Protein AF-A0A1Q6JVD5-F1 (afdb_monomer)

Structure (mmCIF, N/CA/C/O backbone):
data_AF-A0A1Q6JVD5-F1
#
_entry.id   AF-A0A1Q6JVD5-F1
#
loop_
_atom_site.group_PDB
_atom_site.id
_atom_site.type_symbol
_atom_site.label_atom_id
_atom_site.label_alt_id
_atom_site.label_comp_id
_atom_site.label_asym_id
_atom_site.label_entity_id
_atom_site.label_seq_id
_atom_site.pdbx_PDB_ins_code
_atom_site.Cartn_x
_atom_site.Cartn_y
_atom_site.Cartn_z
_atom_site.occupancy
_atom_site.B_iso_or_equiv
_atom_site.auth_seq_id
_atom_site.auth_comp_id
_atom_site.auth_asym_id
_atom_site.auth_atom_id
_atom_site.pdbx_PDB_model_num
ATOM 1 N N . MET A 1 1 ? 2.151 34.108 17.346 1.00 41.66 1 MET A N 1
ATOM 2 C CA . MET A 1 1 ? 0.837 34.032 16.663 1.00 41.66 1 MET A CA 1
ATOM 3 C C . MET A 1 1 ? 0.855 33.169 15.388 1.00 41.66 1 MET A C 1
ATOM 5 O O . MET A 1 1 ? -0.102 33.203 14.635 1.00 41.66 1 MET A O 1
ATOM 9 N N . GLU A 1 2 ? 1.861 32.314 15.167 1.00 31.69 2 GLU A N 1
ATOM 10 C CA . GLU A 1 2 ? 1.985 31.525 13.922 1.00 31.69 2 GLU A CA 1
ATOM 11 C C . GLU A 1 2 ? 1.319 30.129 13.987 1.00 31.69 2 GLU A C 1
ATOM 13 O O . GLU A 1 2 ? 0.929 29.572 12.964 1.00 31.69 2 GLU A O 1
ATOM 18 N N . ASN A 1 3 ? 1.109 29.588 15.195 1.00 49.81 3 ASN A N 1
ATOM 19 C CA . ASN A 1 3 ? 0.474 28.275 15.406 1.00 49.81 3 ASN A CA 1
ATOM 20 C C . ASN A 1 3 ? -1.057 28.311 15.479 1.00 49.81 3 ASN A C 1
ATOM 22 O O . ASN A 1 3 ? -1.701 27.299 15.225 1.00 49.81 3 ASN A O 1
ATOM 26 N N . VAL A 1 4 ? -1.655 29.470 15.761 1.00 41.12 4 VAL A N 1
ATOM 27 C CA . VAL A 1 4 ? -3.120 29.613 15.772 1.00 41.12 4 VAL A CA 1
ATOM 28 C C . VAL A 1 4 ? -3.657 29.607 14.339 1.00 41.12 4 VAL A C 1
ATOM 30 O O . VAL A 1 4 ? -4.651 28.953 14.062 1.00 41.12 4 VAL A O 1
ATOM 33 N N . THR A 1 5 ? -2.946 30.222 13.391 1.00 36.41 5 THR A N 1
ATOM 34 C CA . THR A 1 5 ? -3.348 30.286 11.975 1.00 36.41 5 THR A CA 1
ATOM 35 C C . THR A 1 5 ? -3.169 28.952 11.236 1.00 36.41 5 THR A C 1
ATOM 37 O O . THR A 1 5 ? -3.952 28.649 10.342 1.00 36.41 5 THR A O 1
ATOM 40 N N . LYS A 1 6 ? -2.195 28.111 11.621 1.00 39.62 6 LYS A N 1
ATOM 41 C CA . LYS A 1 6 ? -2.019 26.757 11.053 1.00 39.62 6 LYS A CA 1
ATOM 42 C C . LYS A 1 6 ? -3.034 25.743 11.594 1.00 39.62 6 LYS A C 1
ATOM 44 O O . LYS A 1 6 ? -3.539 24.943 10.811 1.00 39.62 6 LYS A O 1
ATOM 49 N N . ALA A 1 7 ? -3.404 25.838 12.874 1.00 41.06 7 ALA A N 1
ATOM 50 C CA . ALA A 1 7 ? -4.534 25.090 13.428 1.00 41.06 7 ALA A CA 1
ATOM 51 C C . ALA A 1 7 ? -5.872 25.544 12.807 1.00 41.06 7 ALA A C 1
ATOM 53 O O . ALA A 1 7 ? -6.705 24.713 12.460 1.00 41.06 7 ALA A O 1
ATOM 54 N N . LEU A 1 8 ? -6.045 26.850 12.561 1.00 35.34 8 LEU A N 1
ATOM 55 C CA . LEU A 1 8 ? -7.232 27.417 11.909 1.00 35.34 8 LEU A CA 1
ATOM 56 C C . LEU A 1 8 ? -7.389 26.963 10.441 1.00 35.34 8 LEU A C 1
ATOM 58 O O . LEU A 1 8 ? -8.508 26.723 10.001 1.00 35.34 8 LEU A O 1
ATOM 62 N N . LEU A 1 9 ? -6.291 26.797 9.688 1.00 38.25 9 LEU A N 1
ATOM 63 C CA . LEU A 1 9 ? -6.325 26.372 8.277 1.00 38.25 9 LEU A CA 1
ATOM 64 C C . LEU A 1 9 ? -6.548 24.856 8.094 1.00 38.25 9 LEU A C 1
ATOM 66 O O . LEU A 1 9 ? -7.168 24.455 7.113 1.00 38.25 9 LEU A O 1
ATOM 70 N N . MET A 1 10 ? -6.081 24.016 9.029 1.00 43.47 10 MET A N 1
ATOM 71 C CA . MET A 1 10 ? -6.388 22.573 9.034 1.00 43.47 10 MET A CA 1
ATOM 72 C C . MET A 1 10 ? -7.783 22.284 9.608 1.00 43.47 10 MET A C 1
ATOM 74 O O . MET A 1 10 ? -8.486 21.420 9.088 1.00 43.47 10 MET A O 1
ATOM 78 N N . ALA A 1 11 ? -8.246 23.071 10.587 1.00 41.06 11 ALA A N 1
ATOM 79 C CA . ALA A 1 11 ? -9.634 23.048 11.042 1.00 41.06 11 ALA A CA 1
ATOM 80 C C . ALA A 1 11 ? -10.609 23.500 9.942 1.00 41.06 11 ALA A C 1
ATOM 82 O O . ALA A 1 11 ? -11.691 22.936 9.842 1.00 41.06 11 ALA A O 1
ATOM 83 N N . ALA A 1 12 ? -10.232 24.445 9.070 1.00 36.62 12 ALA A N 1
ATOM 84 C CA . ALA A 1 12 ? -11.107 25.000 8.031 1.00 36.62 12 ALA A CA 1
ATOM 85 C C . ALA A 1 12 ? -11.688 23.960 7.044 1.00 36.62 12 ALA A C 1
ATOM 87 O O . ALA A 1 12 ? -12.812 24.134 6.582 1.00 36.62 12 ALA A O 1
ATOM 88 N N . GLY A 1 13 ? -10.988 22.856 6.748 1.00 38.59 13 GLY A N 1
ATOM 89 C CA . GLY A 1 13 ? -11.508 21.793 5.867 1.00 38.59 13 GLY A CA 1
ATOM 90 C C . GLY A 1 13 ? -12.626 20.956 6.505 1.00 38.59 13 GLY A C 1
ATOM 91 O O . GLY A 1 13 ? -13.607 20.616 5.845 1.00 38.59 13 GLY A O 1
ATOM 92 N N . PHE A 1 14 ? -12.518 20.691 7.809 1.00 45.91 14 PHE A N 1
ATOM 93 C CA . PHE A 1 14 ? -13.555 20.047 8.623 1.00 45.91 14 PHE A CA 1
ATOM 94 C C . PHE A 1 14 ? -14.681 21.042 8.993 1.00 45.91 14 PHE A C 1
ATOM 96 O O . PHE A 1 14 ? -15.858 20.688 9.006 1.00 45.91 14 PHE A O 1
ATOM 103 N N . LEU A 1 15 ? -14.331 22.322 9.181 1.00 38.69 15 LEU A N 1
ATOM 104 C CA . LEU A 1 15 ? -15.217 23.456 9.471 1.00 38.69 15 LEU A CA 1
ATOM 105 C C . LEU A 1 15 ? -16.185 23.758 8.316 1.00 38.69 15 LEU A C 1
ATOM 107 O O . LEU A 1 15 ? -17.338 24.068 8.576 1.00 38.69 15 LEU A O 1
ATOM 111 N N . VAL A 1 16 ? -15.773 23.638 7.046 1.00 41.22 16 VAL A N 1
ATOM 112 C CA . VAL A 1 16 ? -16.647 23.912 5.882 1.00 41.22 16 VAL A CA 1
ATOM 113 C C . VAL A 1 16 ? -17.751 22.856 5.718 1.00 41.22 16 VAL A C 1
ATOM 115 O O . VAL A 1 16 ? -18.876 23.208 5.367 1.00 41.22 16 VAL A O 1
ATOM 118 N N . ALA A 1 17 ? -17.493 21.590 6.063 1.00 38.59 17 ALA A N 1
ATOM 119 C CA . ALA A 1 17 ? -18.527 20.547 6.106 1.00 38.59 17 ALA A CA 1
ATOM 120 C C . ALA A 1 17 ? -19.552 20.783 7.238 1.00 38.59 17 ALA A C 1
ATOM 122 O O . ALA A 1 17 ? -20.735 20.491 7.075 1.00 38.59 17 ALA A O 1
ATOM 123 N N . VAL A 1 18 ? -19.114 21.381 8.352 1.00 43.97 18 VAL A N 1
ATOM 124 C CA . VAL A 1 18 ? -19.972 21.814 9.469 1.00 43.97 18 VAL A CA 1
ATOM 125 C C . VAL A 1 18 ? -20.695 23.144 9.164 1.00 43.97 18 VAL A C 1
ATOM 127 O O . VAL A 1 18 ? -21.839 23.306 9.574 1.00 43.97 18 VAL A O 1
ATOM 130 N N . ILE A 1 19 ? -20.108 24.066 8.382 1.00 38.34 19 ILE A N 1
ATOM 131 C CA . ILE A 1 19 ? -20.723 25.337 7.925 1.00 38.34 19 ILE A CA 1
ATOM 132 C C . ILE A 1 19 ? -21.909 25.099 6.969 1.00 38.34 19 ILE A C 1
ATOM 134 O O . ILE A 1 19 ? -22.909 25.812 7.038 1.00 38.34 19 ILE A O 1
ATOM 138 N N . ILE A 1 20 ? -21.838 24.064 6.120 1.00 41.59 20 ILE A N 1
ATOM 139 C CA . ILE A 1 20 ? -22.954 23.630 5.254 1.00 41.59 20 ILE A CA 1
ATOM 140 C C . ILE A 1 20 ? -24.141 23.102 6.086 1.00 41.59 20 ILE A C 1
ATOM 142 O O . ILE A 1 20 ? -25.291 23.255 5.681 1.00 41.59 20 ILE A O 1
ATOM 146 N N . LEU A 1 21 ? -23.875 22.533 7.268 1.00 36.19 21 LEU A N 1
ATOM 147 C CA . LEU A 1 21 ? -24.892 22.035 8.201 1.00 36.19 21 LEU A CA 1
ATOM 148 C C . LEU A 1 21 ? -25.389 23.107 9.196 1.00 36.19 21 LEU A C 1
ATOM 150 O O . LEU A 1 21 ? -26.522 23.016 9.659 1.00 36.19 21 LEU A O 1
ATOM 154 N N . SER A 1 22 ? -24.597 24.142 9.507 1.00 33.31 22 SER A N 1
ATOM 155 C CA . SER A 1 22 ? -24.928 25.168 10.515 1.00 33.31 22 SER A CA 1
ATOM 156 C C . SER A 1 22 ? -25.668 26.404 9.981 1.00 33.31 22 SER A C 1
ATOM 158 O O . SER A 1 22 ? -26.317 27.104 10.759 1.00 33.31 22 SER A O 1
ATOM 160 N N . LEU A 1 23 ? -25.690 26.640 8.662 1.00 36.22 23 LEU A N 1
ATOM 161 C CA . LEU A 1 23 ? -26.559 27.650 8.025 1.00 36.22 23 LEU A CA 1
ATOM 162 C C . LEU A 1 23 ? -28.067 27.318 8.126 1.00 36.22 23 LEU A C 1
ATOM 164 O O . LEU A 1 23 ? -28.904 28.155 7.800 1.00 36.22 23 LEU A O 1
ATOM 168 N N . LEU A 1 24 ? -28.417 26.123 8.616 1.00 37.12 24 LEU A N 1
ATOM 169 C CA . LEU A 1 24 ? -29.789 25.645 8.816 1.00 37.12 24 LEU A CA 1
ATOM 170 C C . LEU A 1 24 ? -30.412 26.021 10.177 1.00 37.12 24 LEU A C 1
ATOM 172 O O . LEU A 1 24 ? -31.610 25.817 10.347 1.00 37.12 24 LEU A O 1
ATOM 176 N N . VAL A 1 25 ? -29.651 26.551 11.149 1.00 42.28 25 VAL A N 1
ATOM 177 C CA . VAL A 1 25 ? -30.102 26.625 12.565 1.00 42.28 25 VAL A CA 1
ATOM 178 C C . VAL A 1 25 ? -29.958 28.034 13.179 1.00 42.28 25 VAL A C 1
ATOM 180 O O . VAL A 1 25 ? -29.773 28.205 14.381 1.00 42.28 25 VAL A O 1
ATOM 183 N N . MET A 1 26 ? -30.052 29.093 12.366 1.00 40.28 26 MET A N 1
ATOM 184 C CA . MET A 1 26 ? -30.102 30.478 12.864 1.00 40.28 26 MET A CA 1
ATOM 185 C C . MET A 1 26 ? -31.307 30.702 13.800 1.00 40.28 26 MET A C 1
ATOM 187 O O . MET A 1 26 ? -32.449 30.694 13.350 1.00 40.28 26 MET A O 1
ATOM 191 N N . GLY A 1 27 ? -31.054 30.976 15.087 1.00 33.09 27 GLY A N 1
ATOM 192 C CA . GLY A 1 27 ? -32.095 31.416 16.026 1.00 33.09 27 GLY A CA 1
ATOM 193 C C . GLY A 1 27 ? -31.700 31.394 17.506 1.00 33.09 27 GLY A C 1
ATOM 194 O O . GLY A 1 27 ? -32.349 30.733 18.306 1.00 33.09 27 GLY A O 1
ATOM 195 N N . TYR A 1 28 ? -30.630 32.098 17.880 1.00 38.75 28 TYR A N 1
ATOM 196 C CA . TYR A 1 28 ? -30.172 32.258 19.271 1.00 38.75 28 TYR A CA 1
ATOM 197 C C . TYR A 1 28 ? -31.115 33.148 20.115 1.00 38.75 28 TYR A C 1
ATOM 199 O O . TYR A 1 28 ? -31.466 34.243 19.677 1.00 38.75 28 TYR A O 1
ATOM 207 N N . SER A 1 29 ? -31.403 32.780 21.376 1.00 34.56 29 SER A N 1
ATOM 208 C CA . SER A 1 29 ? -30.862 33.466 22.581 1.00 34.56 29 SER A CA 1
ATOM 209 C C . SER A 1 29 ? -31.560 33.086 23.910 1.00 34.56 29 SER A C 1
ATOM 211 O O . SER A 1 29 ? -32.778 32.971 23.967 1.00 34.56 29 SER A O 1
ATOM 213 N N . GLN A 1 30 ? -30.736 33.015 24.977 1.00 26.88 30 GLN A N 1
ATOM 214 C CA . GLN A 1 30 ? -30.975 32.837 26.434 1.00 26.88 30 GLN A CA 1
ATOM 215 C C . GLN A 1 30 ? -30.657 31.433 27.011 1.00 26.88 30 GLN A C 1
ATOM 217 O O . GLN A 1 30 ? -31.132 30.451 26.475 1.00 26.88 30 GLN A O 1
ATOM 222 N N . ILE A 1 31 ? -29.912 31.176 28.104 1.00 36.19 31 ILE A N 1
ATOM 223 C CA . ILE A 1 31 ? -29.110 31.935 29.090 1.00 36.19 31 ILE A CA 1
ATOM 224 C C . ILE A 1 31 ? -28.194 30.900 29.821 1.00 36.19 31 ILE A C 1
ATOM 226 O O . ILE A 1 31 ? -28.655 29.850 30.260 1.00 36.19 31 ILE A O 1
ATOM 230 N N . SER A 1 32 ? -26.905 31.227 29.965 1.00 37.56 32 SER A N 1
ATOM 231 C CA . SER A 1 32 ? -25.761 30.640 30.719 1.00 37.56 32 SER A CA 1
ATOM 232 C C . SER A 1 32 ? -25.857 29.325 31.552 1.00 37.56 32 SER A C 1
ATOM 234 O O . SER A 1 32 ? -24.914 28.544 31.516 1.00 37.56 32 SER A O 1
ATOM 236 N N . ARG A 1 33 ? -26.940 28.995 32.274 1.00 30.95 33 ARG A N 1
ATOM 237 C CA . ARG A 1 33 ? -27.062 27.699 33.007 1.00 30.95 33 ARG A CA 1
ATOM 238 C C . ARG A 1 33 ? -27.551 26.558 32.121 1.00 30.95 33 ARG A C 1
ATOM 240 O O . ARG A 1 33 ? -27.110 25.423 32.266 1.00 30.95 33 ARG A O 1
ATOM 247 N N . TYR A 1 34 ? -28.355 26.912 31.125 1.00 38.09 34 TYR A N 1
ATOM 248 C CA . TYR A 1 34 ? -28.698 26.035 30.021 1.00 38.09 34 TYR A CA 1
ATOM 249 C C . TYR A 1 34 ? -27.462 25.663 29.202 1.00 38.09 34 TYR A C 1
ATOM 251 O O . TYR A 1 34 ? -27.467 24.603 28.623 1.00 38.09 34 TYR A O 1
ATOM 259 N N . TYR A 1 35 ? -26.378 26.451 29.211 1.00 33.16 35 TYR A N 1
ATOM 260 C CA . TYR A 1 35 ? -25.144 26.140 28.474 1.00 33.16 35 TYR A CA 1
ATOM 261 C C . TYR A 1 35 ? -24.262 25.103 29.154 1.00 33.16 35 TYR A C 1
ATOM 263 O O . TYR A 1 35 ? -23.407 24.556 28.486 1.00 33.16 35 TYR A O 1
ATOM 271 N N . GLN A 1 36 ? -24.423 24.817 30.447 1.00 36.78 36 GLN A N 1
ATOM 272 C CA . GLN A 1 36 ? -23.655 23.757 31.113 1.00 36.78 36 GLN A CA 1
ATOM 273 C C . GLN A 1 36 ? -24.369 22.410 30.984 1.00 36.78 36 GLN A C 1
ATOM 275 O O . GLN A 1 36 ? -23.734 21.413 30.659 1.00 36.78 36 GLN A O 1
ATOM 280 N N . GLU A 1 37 ? -25.697 22.398 31.130 1.00 37.47 37 GLU A N 1
ATOM 281 C CA . GLU A 1 37 ? -26.525 21.246 30.758 1.00 37.47 37 GLU A CA 1
ATOM 282 C C . GLU A 1 37 ? -26.530 21.030 29.241 1.00 37.47 37 GLU A C 1
ATOM 284 O O . GLU A 1 37 ? -26.365 19.894 28.821 1.00 37.47 37 GLU A O 1
ATOM 289 N N . GLN A 1 38 ? -26.586 22.091 28.423 1.00 35.84 38 GLN A N 1
ATOM 290 C CA . GLN A 1 38 ? -26.390 21.999 26.975 1.00 35.84 38 GLN A CA 1
ATOM 291 C C . GLN A 1 38 ? -24.958 21.699 26.591 1.00 35.84 38 GLN A C 1
ATOM 293 O O . GLN A 1 38 ? -24.786 21.020 25.610 1.00 35.84 38 GLN A O 1
ATOM 298 N N . SER A 1 39 ? -23.916 22.175 27.276 1.00 37.69 39 SER A N 1
ATOM 299 C CA . SER A 1 39 ? -22.543 21.756 26.947 1.00 37.69 39 SER A CA 1
ATOM 300 C C . SER A 1 39 ? -22.425 20.269 27.201 1.00 37.69 39 SER A C 1
ATOM 302 O O . SER A 1 39 ? -21.985 19.552 26.322 1.00 37.69 39 SER A O 1
ATOM 304 N N . ASN A 1 40 ? -22.931 19.780 28.335 1.00 41.56 40 ASN A N 1
ATOM 305 C CA . ASN A 1 40 ? -22.988 18.350 28.597 1.00 41.56 40 ASN A CA 1
ATOM 306 C C . ASN A 1 40 ? -23.858 17.610 27.565 1.00 41.56 40 ASN A C 1
ATOM 308 O O . ASN A 1 40 ? -23.502 16.499 27.185 1.00 41.56 40 ASN A O 1
ATOM 312 N N . THR A 1 41 ? -24.965 18.194 27.080 1.00 41.81 41 THR A N 1
ATOM 313 C CA . THR A 1 41 ? -25.788 17.566 26.031 1.00 41.81 41 THR A CA 1
ATOM 314 C C . THR A 1 41 ? -25.184 17.697 24.638 1.00 41.81 41 THR A C 1
ATOM 316 O O . THR A 1 41 ? -25.340 16.772 23.868 1.00 41.81 41 THR A O 1
ATOM 319 N N . ILE A 1 42 ? -24.469 18.771 24.310 1.00 44.03 42 ILE A N 1
ATOM 320 C CA . ILE A 1 42 ? -23.757 19.025 23.050 1.00 44.03 42 ILE A CA 1
ATOM 321 C C . ILE A 1 42 ? -22.542 18.110 22.994 1.00 44.03 42 ILE A C 1
ATOM 323 O O . ILE A 1 42 ? -22.316 17.476 21.976 1.00 44.03 42 ILE A O 1
ATOM 327 N N . ASP A 1 43 ? -21.800 17.972 24.089 1.00 52.16 43 ASP A N 1
ATOM 328 C CA . ASP A 1 43 ? -20.702 17.019 24.222 1.00 52.16 43 ASP A CA 1
ATOM 329 C C . ASP A 1 43 ? -21.241 15.584 24.137 1.00 52.16 43 ASP A C 1
ATOM 331 O O . ASP A 1 43 ? -20.655 14.745 23.455 1.00 52.16 43 ASP A O 1
ATOM 335 N N . ALA A 1 44 ? -22.395 15.293 24.753 1.00 50.44 44 ALA A N 1
ATOM 336 C CA . ALA A 1 44 ? -23.060 13.996 24.625 1.00 50.44 44 ALA A CA 1
ATOM 337 C C . ALA A 1 44 ? -23.633 13.746 23.217 1.00 50.44 44 ALA A C 1
ATOM 339 O O . ALA A 1 44 ? -23.571 12.618 22.736 1.00 50.44 44 ALA A O 1
ATOM 340 N N . GLU A 1 45 ? -24.152 14.766 22.535 1.00 54.97 45 GLU A N 1
ATOM 341 C CA . GLU A 1 45 ? -24.674 14.711 21.166 1.00 54.97 45 GLU A CA 1
ATOM 342 C C . GLU A 1 45 ? -23.540 14.545 20.160 1.00 54.97 45 GLU A C 1
ATOM 344 O O . GLU A 1 45 ? -23.619 13.673 19.302 1.00 54.97 45 GLU A O 1
ATOM 349 N N . GLN A 1 46 ? -22.449 15.299 20.299 1.00 54.69 46 GLN A N 1
ATOM 350 C CA . GLN A 1 46 ? -21.229 15.147 19.507 1.00 54.69 46 GLN A CA 1
ATOM 351 C C . GLN A 1 46 ? -20.609 13.769 19.732 1.00 54.69 46 GLN A C 1
ATOM 353 O O . GLN A 1 46 ? -20.215 13.103 18.775 1.00 54.69 46 GLN A O 1
ATOM 358 N N . MET A 1 47 ? -20.577 13.293 20.979 1.00 56.81 47 MET A N 1
ATOM 359 C CA . MET A 1 47 ? -20.135 11.942 21.318 1.00 56.81 47 MET A CA 1
ATOM 360 C C . MET A 1 47 ? -21.052 10.875 20.710 1.00 56.81 47 MET A C 1
ATOM 362 O O . MET A 1 47 ? -20.555 9.882 20.177 1.00 56.81 47 MET A O 1
ATOM 366 N N . ALA A 1 48 ? -22.371 11.065 20.747 1.00 57.28 48 ALA A N 1
ATOM 367 C CA . ALA A 1 48 ? -23.340 10.154 20.146 1.00 57.28 48 ALA A CA 1
ATOM 368 C C . ALA A 1 48 ? -23.249 10.161 18.613 1.00 57.28 48 ALA A C 1
ATOM 370 O O . ALA A 1 48 ? -23.289 9.100 17.993 1.00 57.28 48 ALA A O 1
ATOM 371 N N . GLU A 1 49 ? -23.067 11.324 17.990 1.00 62.00 49 GLU A N 1
ATOM 372 C CA . GLU A 1 49 ? -22.891 11.475 16.546 1.00 62.00 49 GLU A CA 1
ATOM 373 C C . GLU A 1 49 ? -21.572 10.846 16.085 1.00 62.00 49 GLU A C 1
ATOM 375 O O . GLU A 1 49 ? -21.540 10.117 15.093 1.00 62.00 49 GLU A O 1
ATOM 380 N N . MET A 1 50 ? -20.487 11.063 16.829 1.00 59.88 50 MET A N 1
ATOM 381 C CA . MET A 1 50 ? -19.191 10.438 16.576 1.00 59.88 50 MET A CA 1
ATOM 382 C C . MET A 1 50 ? -19.267 8.920 16.743 1.00 59.88 50 MET A C 1
ATOM 384 O O . MET A 1 50 ? -18.816 8.176 15.874 1.00 59.88 50 MET A O 1
ATOM 388 N N . THR A 1 51 ? -19.907 8.450 17.812 1.00 63.50 51 THR A N 1
ATOM 389 C CA . THR A 1 51 ? -20.147 7.021 18.036 1.00 63.50 51 THR A CA 1
ATOM 390 C C . THR A 1 51 ? -20.949 6.437 16.883 1.00 63.50 51 THR A C 1
ATOM 392 O O . THR A 1 51 ? -20.537 5.432 16.316 1.00 63.50 51 THR A O 1
ATOM 395 N N . LYS A 1 52 ? -22.012 7.117 16.441 1.00 70.31 52 LYS A N 1
ATOM 396 C CA . LYS A 1 52 ? -22.828 6.722 15.288 1.00 70.31 52 LYS A CA 1
ATOM 397 C C . LYS A 1 52 ? -22.019 6.645 13.993 1.00 70.31 52 LYS A C 1
ATOM 399 O O . LYS A 1 52 ? -22.225 5.721 13.212 1.00 70.31 52 LYS A O 1
ATOM 404 N N . LYS A 1 53 ? -21.083 7.574 13.753 1.00 70.69 53 LYS A N 1
ATOM 405 C CA . LYS A 1 53 ? -20.202 7.544 12.567 1.00 70.69 53 LYS A CA 1
ATOM 406 C C . LYS A 1 53 ? -19.400 6.246 12.493 1.00 70.69 53 LYS A C 1
ATOM 408 O O . LYS A 1 53 ? -19.285 5.682 11.410 1.00 70.69 53 LYS A O 1
ATOM 413 N N . PHE A 1 54 ? -18.906 5.751 13.623 1.00 74.38 54 PHE A N 1
ATOM 414 C CA . PHE A 1 54 ? -18.134 4.511 13.692 1.00 74.38 54 PHE A CA 1
ATOM 415 C C . PHE A 1 54 ? -19.016 3.255 13.791 1.00 74.38 54 PHE A C 1
ATOM 417 O O . PHE A 1 54 ? -18.785 2.299 13.056 1.00 74.38 54 PHE A O 1
ATOM 424 N N . THR A 1 55 ? -20.056 3.246 14.632 1.00 78.31 55 THR A N 1
ATOM 425 C CA . THR A 1 55 ? -20.956 2.087 14.802 1.00 78.31 55 THR A CA 1
ATOM 426 C C . THR A 1 55 ? -21.780 1.794 13.554 1.00 78.31 55 THR A C 1
ATOM 428 O O . THR A 1 55 ? -22.158 0.649 13.336 1.00 78.31 55 THR A O 1
ATOM 431 N N . ASN A 1 56 ? -21.986 2.777 12.670 1.00 81.00 56 ASN A N 1
ATOM 432 C CA . ASN A 1 56 ? -22.580 2.548 11.352 1.00 81.00 56 ASN A CA 1
ATOM 433 C C . ASN A 1 56 ? -21.787 1.557 10.492 1.00 81.00 56 ASN A C 1
ATOM 435 O O . ASN A 1 56 ? -22.364 1.008 9.557 1.00 81.00 56 ASN A O 1
ATOM 439 N N . TYR A 1 57 ? -20.495 1.349 10.756 1.00 81.31 57 TYR A N 1
ATOM 440 C CA . TYR A 1 57 ? -19.703 0.355 10.039 1.00 81.31 57 TYR A CA 1
ATOM 441 C C . TYR A 1 57 ? -19.916 -1.060 10.566 1.00 81.31 57 TYR A C 1
ATOM 443 O O . TYR A 1 57 ? -19.607 -1.990 9.831 1.00 81.31 57 TYR A O 1
ATOM 451 N N . ASP A 1 58 ? -20.459 -1.243 11.774 1.00 83.62 58 ASP A N 1
ATOM 452 C CA . ASP A 1 58 ? -20.570 -2.559 12.403 1.00 83.62 58 ASP A CA 1
ATOM 453 C C . ASP A 1 58 ? -21.358 -3.551 11.532 1.00 83.62 58 ASP A C 1
ATOM 455 O O . ASP A 1 58 ? -22.418 -3.235 10.983 1.00 83.62 58 ASP A O 1
ATOM 459 N N . GLY A 1 59 ? -20.791 -4.742 11.336 1.00 84.44 59 GLY A N 1
ATOM 460 C CA . GLY A 1 59 ? -21.318 -5.786 10.456 1.00 84.44 59 GLY A CA 1
ATOM 461 C C . GLY A 1 59 ? -21.259 -5.482 8.952 1.00 84.44 59 GLY A C 1
ATOM 462 O O . GLY A 1 59 ? -21.558 -6.372 8.149 1.00 84.44 59 GLY A O 1
ATOM 463 N N . ARG A 1 60 ? -20.874 -4.268 8.530 1.00 85.88 60 ARG A N 1
ATOM 464 C CA . ARG A 1 60 ? -20.841 -3.884 7.110 1.00 85.88 60 ARG A CA 1
ATOM 465 C C . ARG A 1 60 ? -19.600 -4.411 6.403 1.00 85.88 60 ARG A C 1
ATOM 467 O O . ARG A 1 60 ? -18.488 -4.356 6.926 1.00 85.88 60 ARG A O 1
ATOM 474 N N . GLU A 1 61 ? -19.803 -4.860 5.167 1.00 90.69 61 GLU A N 1
ATOM 475 C CA . GLU A 1 61 ? -18.733 -5.053 4.186 1.00 90.69 61 GLU A CA 1
ATOM 476 C C . GLU A 1 61 ? -18.501 -3.724 3.453 1.00 90.69 61 GLU A C 1
ATOM 478 O O . GLU A 1 61 ? -19.441 -3.142 2.913 1.00 90.69 61 GLU A O 1
ATOM 483 N N . ILE A 1 62 ? -17.259 -3.245 3.450 1.00 85.62 62 ILE A N 1
ATOM 484 C CA . ILE A 1 62 ? -16.821 -2.009 2.797 1.00 85.62 62 ILE A CA 1
ATOM 485 C C . ILE A 1 62 ? -15.676 -2.296 1.827 1.00 85.62 62 ILE A C 1
ATOM 487 O O . ILE A 1 62 ? -14.892 -3.233 2.014 1.00 85.62 62 ILE A O 1
ATOM 491 N N . ARG A 1 63 ? -15.551 -1.475 0.782 1.00 87.88 63 ARG A N 1
ATOM 492 C CA . ARG A 1 63 ? -14.404 -1.548 -0.135 1.00 87.88 63 ARG A CA 1
ATOM 493 C C . ARG A 1 63 ? -13.180 -0.854 0.451 1.00 87.88 63 ARG A C 1
ATOM 495 O O . ARG A 1 63 ? -13.289 0.041 1.285 1.00 87.88 63 ARG A O 1
ATOM 502 N N . GLY A 1 64 ? -12.001 -1.193 -0.062 1.00 84.06 64 GLY A N 1
ATOM 503 C CA . GLY A 1 64 ? -10.739 -0.582 0.345 1.00 84.06 64 GLY A CA 1
ATOM 504 C C . GLY A 1 64 ? -10.718 0.946 0.264 1.00 84.06 64 GLY A C 1
ATOM 505 O O . GLY A 1 64 ? -10.173 1.587 1.153 1.00 84.06 64 GLY A O 1
ATOM 506 N N . ASN A 1 65 ? -11.366 1.554 -0.736 1.00 78.25 65 ASN A N 1
ATOM 507 C CA . ASN A 1 65 ? -11.509 3.017 -0.799 1.00 78.25 65 ASN A CA 1
ATOM 508 C C . ASN A 1 65 ? -12.237 3.600 0.425 1.00 78.25 65 ASN A C 1
ATOM 510 O O . ASN A 1 65 ? -11.812 4.622 0.954 1.00 78.25 65 ASN A O 1
ATOM 514 N N . GLU A 1 66 ? -13.299 2.943 0.891 1.00 82.94 66 GLU A N 1
ATOM 515 C CA . GLU A 1 66 ? -14.031 3.345 2.098 1.00 82.94 66 GLU A CA 1
ATOM 516 C C . GLU A 1 66 ? -13.208 3.048 3.358 1.00 82.94 66 GLU A C 1
ATOM 518 O O . GLU A 1 66 ? -13.171 3.856 4.282 1.00 82.94 66 GLU A O 1
ATOM 523 N N . MET A 1 67 ? -12.468 1.936 3.376 1.00 86.69 67 MET A N 1
ATOM 524 C CA . MET A 1 67 ? -11.532 1.620 4.457 1.00 86.69 67 MET A CA 1
ATOM 525 C C . MET A 1 67 ? -10.434 2.687 4.596 1.00 86.69 67 MET A C 1
ATOM 527 O O . MET A 1 67 ? -10.065 3.051 5.710 1.00 86.69 67 MET A O 1
ATOM 531 N N . LEU A 1 68 ? -9.936 3.254 3.493 1.00 80.81 68 LEU A N 1
ATOM 532 C CA . LEU A 1 68 ? -9.003 4.386 3.550 1.00 80.81 68 LEU A CA 1
ATOM 533 C C . LEU A 1 68 ? -9.636 5.620 4.210 1.00 80.81 68 LEU A C 1
ATOM 535 O O . LEU A 1 68 ? -8.954 6.329 4.951 1.00 80.81 68 LEU A O 1
ATOM 539 N N . SER A 1 69 ? -10.932 5.863 3.995 1.00 79.44 69 SER A N 1
ATOM 540 C CA . SER A 1 69 ? -11.673 6.909 4.709 1.00 79.44 69 SER A CA 1
ATOM 541 C C . SER A 1 69 ? -11.785 6.608 6.204 1.00 79.44 69 SER A C 1
ATOM 543 O O . SER A 1 69 ? -11.593 7.518 7.007 1.00 79.44 69 SER A O 1
ATOM 545 N N . VAL A 1 70 ? -12.018 5.346 6.590 1.00 84.50 70 VAL A N 1
ATOM 546 C CA . VAL A 1 70 ? -12.003 4.919 8.001 1.00 84.50 70 VAL A CA 1
ATOM 547 C C . VAL A 1 70 ? -10.625 5.150 8.624 1.00 84.50 70 VAL A C 1
ATOM 549 O O . VAL A 1 70 ? -10.540 5.746 9.692 1.00 84.50 70 VAL A O 1
ATOM 552 N N . ILE A 1 71 ? -9.540 4.763 7.943 1.00 83.69 71 ILE A N 1
ATOM 553 C CA . ILE A 1 71 ? -8.164 5.010 8.404 1.00 83.69 71 ILE A CA 1
ATOM 554 C C . ILE A 1 71 ? -7.931 6.504 8.648 1.00 83.69 71 ILE A C 1
ATOM 556 O O . ILE A 1 71 ? -7.437 6.870 9.711 1.00 83.69 71 ILE A O 1
ATOM 560 N N . ASN A 1 72 ? -8.303 7.366 7.697 1.00 79.62 72 ASN A N 1
ATOM 561 C CA . ASN A 1 72 ? -8.142 8.813 7.854 1.00 79.62 72 ASN A CA 1
ATOM 562 C C . ASN A 1 72 ? -8.954 9.336 9.045 1.00 79.62 72 ASN A C 1
ATOM 564 O O . ASN A 1 72 ? -8.401 10.026 9.892 1.00 79.62 72 ASN A O 1
ATOM 568 N N . MET A 1 73 ? -10.223 8.930 9.163 1.00 79.19 73 MET A N 1
ATOM 569 C CA . MET A 1 73 ? -11.103 9.327 10.265 1.00 79.19 73 MET A CA 1
ATOM 570 C C . MET A 1 73 ? -10.520 8.950 11.635 1.00 79.19 73 MET A C 1
ATOM 572 O O . MET A 1 73 ? -10.558 9.755 12.563 1.00 79.19 73 MET A O 1
ATOM 576 N N . VAL A 1 74 ? -9.953 7.749 11.766 1.00 83.19 74 VAL A N 1
ATOM 577 C CA . VAL A 1 74 ? -9.322 7.297 13.014 1.00 83.19 74 VAL A CA 1
ATOM 578 C C . VAL A 1 74 ? -8.034 8.067 13.309 1.00 83.19 74 VAL A C 1
ATOM 580 O O . VAL A 1 74 ? -7.798 8.448 14.455 1.00 83.19 74 VAL A O 1
ATOM 583 N N . VAL A 1 75 ? -7.194 8.305 12.299 1.00 80.25 75 VAL A N 1
ATOM 584 C CA . VAL A 1 75 ? -5.947 9.063 12.476 1.00 80.25 75 VAL A CA 1
ATOM 585 C C . VAL A 1 75 ? -6.240 10.513 12.870 1.00 80.25 75 VAL A C 1
ATOM 587 O O . VAL A 1 75 ? -5.629 11.007 13.816 1.00 80.25 75 VAL A O 1
ATOM 590 N N . ASP A 1 76 ? -7.193 11.169 12.207 1.00 75.38 76 ASP A N 1
ATOM 591 C CA . ASP A 1 76 ? -7.600 12.544 12.512 1.00 75.38 76 ASP A CA 1
ATOM 592 C C . ASP A 1 76 ? -8.176 12.652 13.929 1.00 75.38 76 ASP A C 1
ATOM 594 O O . ASP A 1 76 ? -7.773 13.530 14.693 1.00 75.38 76 ASP A O 1
ATOM 598 N N . TYR A 1 77 ? -9.043 11.710 14.322 1.00 77.75 77 TYR A N 1
ATOM 599 C CA . TYR A 1 77 ? -9.562 11.635 15.687 1.00 77.75 77 TYR A CA 1
ATOM 600 C C . TYR A 1 77 ? -8.434 11.467 16.714 1.00 77.75 77 TYR A C 1
ATOM 602 O O . TYR A 1 77 ? -8.365 12.220 17.683 1.00 77.75 77 TYR A O 1
ATOM 610 N N . ASN A 1 78 ? -7.504 10.534 16.496 1.00 81.88 78 ASN A N 1
ATOM 611 C CA . ASN A 1 78 ? -6.409 10.302 17.439 1.00 81.88 78 ASN A CA 1
ATOM 612 C C . ASN A 1 78 ? -5.446 11.492 17.529 1.00 81.88 78 ASN A C 1
ATOM 614 O O . ASN A 1 78 ? -4.930 11.772 18.610 1.00 81.88 78 ASN A O 1
ATOM 618 N N . ASN A 1 79 ? -5.210 12.209 16.429 1.00 78.50 79 ASN A N 1
ATOM 619 C CA . ASN A 1 79 ? -4.436 13.450 16.452 1.00 78.50 79 ASN A CA 1
ATOM 620 C C . ASN A 1 79 ? -5.151 14.524 17.278 1.00 78.50 79 ASN A C 1
ATOM 622 O O . ASN A 1 79 ? -4.535 15.122 18.158 1.00 78.50 79 ASN A O 1
ATOM 626 N N . TRP A 1 80 ? -6.460 14.697 17.076 1.00 76.44 80 TRP A N 1
ATOM 627 C CA . TRP A 1 80 ? -7.262 15.616 17.879 1.00 76.44 80 TRP A CA 1
ATOM 628 C C . TRP A 1 80 ? -7.236 15.251 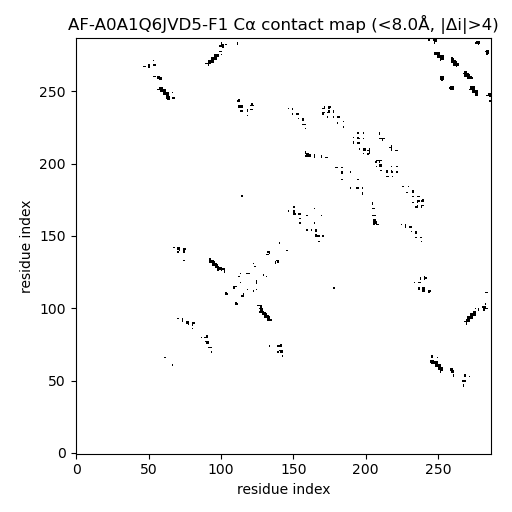19.370 1.00 76.44 80 TRP A C 1
ATOM 630 O O . TRP A 1 80 ? -7.049 16.136 20.203 1.00 76.44 80 TRP A O 1
ATOM 640 N N . VAL A 1 81 ? -7.338 13.963 19.726 1.00 75.38 81 VAL A N 1
ATOM 641 C CA . VAL A 1 81 ? -7.229 13.498 21.123 1.00 75.38 81 VAL A CA 1
ATOM 642 C C . VAL A 1 81 ? -5.870 13.860 21.727 1.00 75.38 81 VAL A C 1
ATOM 644 O O . VAL A 1 81 ? -5.817 14.323 22.865 1.00 75.38 81 VAL A O 1
ATOM 647 N N . LYS A 1 82 ? -4.772 13.698 20.977 1.00 79.25 82 LYS A N 1
ATOM 648 C CA . LYS A 1 82 ? -3.420 14.074 21.432 1.00 79.25 82 LYS A CA 1
ATOM 649 C C . LYS A 1 82 ? -3.290 15.577 21.669 1.00 79.25 82 LYS A C 1
ATOM 651 O O . LYS A 1 82 ? -2.686 15.986 22.656 1.00 79.25 82 LYS A O 1
ATOM 656 N N . GLU A 1 83 ? -3.872 16.390 20.793 1.00 72.88 83 GLU A N 1
ATOM 657 C CA . GLU A 1 83 ? -3.888 17.853 20.920 1.00 72.88 83 GLU A CA 1
ATOM 658 C C . GLU A 1 83 ? -4.828 18.345 22.038 1.00 72.88 83 GLU A C 1
ATOM 660 O O . GLU A 1 83 ? -4.634 19.436 22.572 1.00 72.88 83 GLU A O 1
ATOM 665 N N . ASN A 1 84 ? -5.813 17.528 22.431 1.00 67.75 84 ASN A N 1
ATOM 666 C CA . ASN A 1 84 ? -6.852 17.849 23.414 1.00 67.75 84 ASN A CA 1
ATOM 667 C C . ASN A 1 84 ? -6.864 16.866 24.599 1.00 67.75 84 ASN A C 1
ATOM 669 O O . ASN A 1 84 ? -7.924 16.532 25.135 1.00 67.75 84 ASN A O 1
ATOM 673 N N . SER A 1 85 ? -5.684 16.428 25.053 1.00 68.88 85 SER A N 1
ATOM 674 C CA . SER A 1 85 ? -5.504 15.386 26.083 1.00 68.88 85 SER A CA 1
ATOM 675 C C . SER A 1 85 ? -6.285 15.619 27.384 1.00 68.88 85 SER A C 1
ATOM 677 O O . SER A 1 85 ? -6.610 14.680 28.107 1.00 68.88 85 SER A O 1
ATOM 679 N N . ASN A 1 86 ? -6.613 16.875 27.684 1.00 68.75 86 ASN A N 1
ATOM 680 C CA . ASN A 1 86 ? -7.292 17.286 28.912 1.00 68.75 86 ASN A CA 1
ATOM 681 C C . ASN A 1 86 ? -8.807 17.011 28.894 1.00 68.75 86 ASN A C 1
ATOM 683 O O . ASN A 1 86 ? -9.459 17.156 29.923 1.00 68.75 86 ASN A O 1
ATOM 687 N N . GLN A 1 87 ? -9.374 16.617 27.749 1.00 63.47 87 GLN A N 1
ATOM 688 C CA . GLN A 1 87 ? -10.816 16.401 27.580 1.00 63.47 87 GLN A CA 1
ATOM 689 C C . GLN A 1 87 ? -11.280 14.970 27.923 1.00 63.47 87 GLN A C 1
ATOM 691 O O . GLN A 1 87 ? -12.454 14.637 27.775 1.00 63.47 87 GLN A O 1
ATOM 696 N N . GLY A 1 88 ? -10.373 14.093 28.372 1.00 67.25 88 GLY A N 1
ATOM 697 C CA . GLY A 1 88 ? -10.719 12.736 28.821 1.00 67.25 88 GLY A CA 1
ATOM 698 C C . GLY A 1 88 ? -11.137 11.769 27.703 1.00 67.25 88 GLY A C 1
ATOM 699 O O . GLY A 1 88 ? -11.655 10.686 27.989 1.00 67.25 88 GLY A O 1
ATOM 700 N N . TYR A 1 89 ? -10.925 12.136 26.436 1.00 69.25 89 TYR A N 1
ATOM 701 C CA . TYR A 1 89 ? -11.066 11.231 25.296 1.00 69.25 89 TYR A CA 1
ATOM 702 C C . TYR A 1 89 ? -9.845 10.321 25.178 1.00 69.25 89 TYR A C 1
ATOM 704 O O . TYR A 1 89 ? -8.726 10.697 25.523 1.00 69.25 89 TYR A O 1
ATOM 712 N N . LYS A 1 90 ? -10.077 9.097 24.705 1.00 80.81 90 LYS A N 1
ATOM 713 C CA . LYS A 1 90 ? -9.028 8.107 24.464 1.00 80.81 90 LYS A CA 1
ATOM 714 C C . LYS A 1 90 ? -8.867 7.903 22.971 1.00 80.81 90 LYS A C 1
ATOM 716 O O . LYS A 1 90 ? -9.849 7.971 22.231 1.00 80.81 90 LYS A O 1
ATOM 721 N N . GLU A 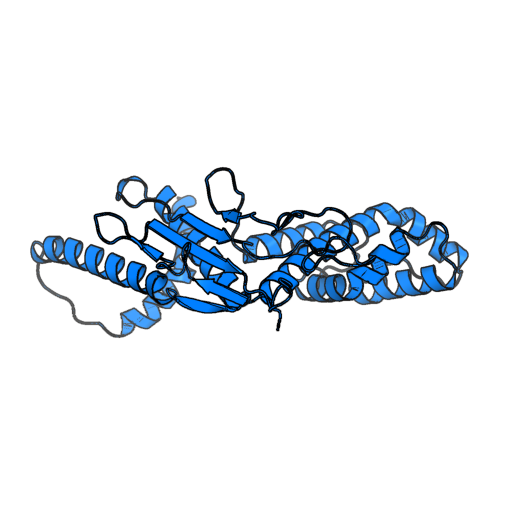1 91 ? -7.633 7.641 22.560 1.00 84.06 91 GLU A N 1
ATOM 722 C CA . GLU A 1 91 ? -7.330 7.236 21.193 1.00 84.06 91 GLU A CA 1
ATOM 723 C C . GLU A 1 91 ? -8.106 5.963 20.845 1.00 84.06 91 GLU A C 1
ATOM 725 O O . GLU A 1 91 ? -8.171 5.017 21.635 1.00 84.06 91 GLU A O 1
ATOM 730 N N . LEU A 1 92 ? -8.692 5.957 19.653 1.00 85.56 92 LEU A N 1
ATOM 731 C CA . LEU A 1 92 ? -9.373 4.809 19.086 1.00 85.56 92 LEU A CA 1
ATOM 732 C C . LEU A 1 92 ? -8.327 3.838 18.543 1.00 85.56 92 LEU A C 1
ATOM 734 O O . LEU A 1 92 ? -7.382 4.248 17.863 1.00 85.56 92 LEU A O 1
ATOM 738 N N . VAL A 1 93 ? -8.522 2.546 18.789 1.00 89.56 93 VAL A N 1
ATOM 739 C CA . VAL A 1 93 ? -7.696 1.487 18.201 1.00 89.56 93 VAL A CA 1
ATOM 740 C C . VAL A 1 93 ? -8.388 0.927 16.962 1.00 89.56 93 VAL A C 1
ATOM 742 O O . VAL A 1 93 ? -9.471 0.364 17.056 1.00 89.56 93 VAL A O 1
ATOM 745 N N . LEU A 1 94 ? -7.764 1.064 15.796 1.00 89.81 94 LEU A N 1
ATOM 746 C CA . LEU A 1 94 ? -8.186 0.415 14.558 1.00 89.81 94 LEU A CA 1
ATOM 747 C C . LEU A 1 94 ? -7.351 -0.846 14.354 1.00 89.81 94 LEU A C 1
ATOM 749 O O . LEU A 1 94 ? -6.128 -0.794 14.451 1.00 89.81 94 LEU A O 1
ATOM 753 N N . ASN A 1 95 ? -8.008 -1.955 14.037 1.00 90.19 95 ASN A N 1
ATOM 754 C CA . ASN A 1 95 ? -7.396 -3.237 13.722 1.00 90.19 95 ASN A CA 1
ATOM 755 C C . ASN A 1 95 ? -7.913 -3.721 12.365 1.00 90.19 95 ASN A C 1
ATOM 757 O O . ASN A 1 95 ? -9.121 -3.831 12.161 1.00 90.19 95 ASN A O 1
ATOM 761 N N . ILE A 1 96 ? -7.003 -4.037 11.448 1.00 88.94 96 ILE A N 1
ATOM 762 C CA . ILE A 1 96 ? -7.301 -4.635 10.144 1.00 88.94 96 ILE A CA 1
ATOM 763 C C . ILE A 1 96 ? -6.620 -5.998 10.111 1.00 88.94 96 ILE A C 1
ATOM 765 O O . ILE A 1 96 ? -5.406 -6.104 9.936 1.00 88.94 96 ILE A O 1
ATOM 769 N N . SER A 1 97 ? -7.416 -7.034 10.326 1.00 87.31 97 SER A N 1
ATOM 770 C CA . SER A 1 97 ? -6.996 -8.420 10.443 1.00 87.31 97 SER A CA 1
ATOM 771 C C . SER A 1 97 ? -6.986 -9.117 9.087 1.00 87.31 97 SER A C 1
ATOM 773 O O . SER A 1 97 ? -7.956 -9.064 8.330 1.00 87.31 97 SER A O 1
ATOM 775 N N . PHE A 1 98 ? -5.903 -9.843 8.826 1.00 82.06 98 PHE A N 1
ATOM 776 C CA . PHE A 1 98 ? -5.734 -10.721 7.669 1.00 82.06 98 PHE A CA 1
ATOM 777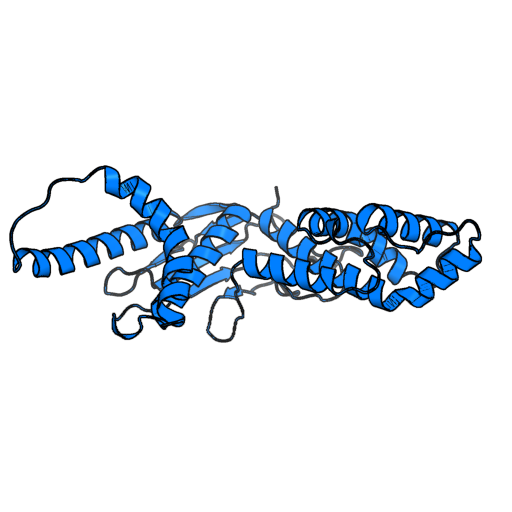 C C . PHE A 1 98 ? -5.979 -12.194 8.043 1.00 82.06 98 PHE A C 1
ATOM 779 O O . PHE A 1 98 ? -5.449 -13.128 7.438 1.00 82.06 98 PHE A O 1
ATOM 786 N N . LYS A 1 99 ? -6.795 -12.418 9.081 1.00 73.62 99 LYS A N 1
ATOM 787 C CA . LYS A 1 99 ? -7.263 -13.745 9.489 1.00 73.62 99 LYS A CA 1
ATOM 788 C C . LYS A 1 99 ? -7.961 -14.430 8.309 1.00 73.62 99 LYS A C 1
ATOM 790 O O . LYS A 1 99 ? -8.740 -13.805 7.598 1.00 73.62 99 LYS A O 1
ATOM 795 N N . ASN A 1 100 ? -7.692 -15.722 8.131 1.00 74.44 100 ASN A N 1
ATOM 796 C CA . ASN A 1 100 ? -8.198 -16.568 7.037 1.00 74.44 100 ASN A CA 1
ATOM 797 C C . ASN A 1 100 ? -7.590 -16.319 5.646 1.00 74.44 100 ASN A C 1
ATOM 799 O O . ASN A 1 100 ? -8.010 -16.981 4.696 1.00 74.44 100 ASN A O 1
ATOM 803 N N . VAL A 1 101 ? -6.593 -15.435 5.514 1.00 76.69 101 VAL A N 1
ATOM 804 C CA . VAL A 1 101 ? -5.754 -15.395 4.308 1.00 76.69 101 VAL A CA 1
ATOM 805 C C . VAL A 1 101 ? -4.865 -16.634 4.310 1.00 76.69 101 VAL A C 1
ATOM 807 O O . VAL A 1 101 ? -4.048 -16.827 5.215 1.00 76.69 101 VAL A O 1
ATOM 810 N N . GLN A 1 102 ? -5.050 -17.495 3.313 1.00 71.81 102 GLN A N 1
ATOM 811 C CA . GLN A 1 102 ? -4.145 -18.613 3.078 1.00 71.81 102 GLN A CA 1
ATOM 812 C C . GLN A 1 102 ? -2.889 -18.077 2.393 1.00 71.81 102 GLN A C 1
ATOM 814 O O . GLN A 1 102 ? -2.969 -17.282 1.460 1.00 71.81 102 GLN A O 1
ATOM 819 N N . SER A 1 103 ? -1.716 -18.479 2.883 1.00 57.41 103 SER A N 1
ATOM 820 C CA . SER A 1 103 ? -0.435 -18.023 2.342 1.00 57.41 103 SER A CA 1
ATOM 821 C C . SER A 1 103 ? -0.250 -18.544 0.912 1.00 57.41 103 SER A C 1
ATOM 823 O O . SER A 1 103 ? 0.197 -19.672 0.705 1.00 57.41 103 SER A O 1
ATOM 825 N N . TYR A 1 104 ? -0.577 -17.735 -0.096 1.00 53.78 104 TYR A N 1
ATOM 826 C CA . TYR A 1 104 ? -0.210 -18.010 -1.485 1.00 53.78 104 TYR A CA 1
ATOM 827 C C . TYR A 1 104 ? 1.244 -17.590 -1.721 1.00 53.78 104 TYR A C 1
ATOM 829 O O . TYR A 1 104 ? 1.529 -16.658 -2.463 1.00 53.78 104 TYR A O 1
ATOM 837 N N . SER A 1 105 ? 2.196 -18.288 -1.093 1.00 46.44 105 SER A N 1
ATOM 838 C CA . SER A 1 105 ? 3.625 -18.030 -1.322 1.00 46.44 105 SER A CA 1
ATOM 839 C C . SER A 1 105 ? 4.174 -18.661 -2.611 1.00 46.44 105 SER A C 1
ATOM 841 O O . SER A 1 105 ? 5.380 -18.601 -2.830 1.00 46.44 105 SER A O 1
ATOM 843 N N . ASN A 1 106 ? 3.354 -19.306 -3.448 1.00 40.94 106 ASN A N 1
ATOM 844 C CA . ASN A 1 106 ? 3.857 -20.238 -4.467 1.00 40.94 106 ASN A CA 1
ATOM 845 C C . ASN A 1 106 ? 3.314 -20.023 -5.888 1.00 40.94 106 ASN A C 1
ATOM 847 O O . ASN A 1 106 ? 3.049 -20.988 -6.601 1.00 40.94 106 ASN A O 1
ATOM 851 N N . THR A 1 107 ? 3.235 -18.779 -6.367 1.00 38.94 107 THR A N 1
ATOM 852 C CA . THR A 1 107 ? 3.292 -18.561 -7.823 1.00 38.94 107 THR A CA 1
ATOM 853 C C . THR A 1 107 ? 4.370 -17.545 -8.162 1.00 38.94 107 THR A C 1
ATOM 855 O O . THR A 1 107 ? 4.524 -16.511 -7.525 1.00 38.94 107 THR A O 1
ATOM 858 N N . THR A 1 108 ? 5.178 -17.883 -9.155 1.00 44.25 108 THR A N 1
ATOM 859 C CA . THR A 1 108 ? 6.494 -17.325 -9.489 1.00 44.25 108 THR A CA 1
ATOM 860 C C . THR A 1 108 ? 6.506 -15.862 -9.965 1.00 44.25 108 THR A C 1
ATOM 862 O O . THR A 1 108 ? 7.493 -15.432 -10.560 1.00 44.25 108 THR A O 1
ATOM 865 N N . LYS A 1 109 ? 5.453 -15.072 -9.703 1.00 45.31 109 LYS A N 1
ATOM 866 C CA . LYS A 1 109 ? 5.355 -13.653 -10.097 1.00 45.31 109 LYS A CA 1
ATOM 867 C C . LYS A 1 109 ? 4.597 -12.722 -9.126 1.00 45.31 109 LYS A C 1
ATOM 869 O O . LYS A 1 109 ? 4.857 -11.521 -9.191 1.00 45.31 109 LYS A O 1
ATOM 874 N N . TYR A 1 110 ? 3.747 -13.228 -8.219 1.00 48.94 110 TYR A N 1
ATOM 875 C CA . TYR A 1 110 ? 2.886 -12.414 -7.339 1.00 48.94 110 TYR A CA 1
ATOM 876 C C . TYR A 1 110 ? 2.683 -13.030 -5.943 1.00 48.94 110 TYR A C 1
ATOM 878 O O . TYR A 1 110 ? 2.551 -14.248 -5.829 1.00 48.94 110 TYR A O 1
ATOM 886 N N . ASP A 1 111 ? 2.564 -12.184 -4.918 1.00 54.28 111 ASP A N 1
ATOM 887 C CA . ASP A 1 111 ? 1.613 -12.401 -3.822 1.00 54.28 111 ASP A CA 1
ATOM 888 C C . ASP A 1 111 ? 0.469 -11.368 -3.996 1.00 54.28 111 ASP A C 1
ATOM 890 O O . ASP A 1 111 ? 0.574 -10.426 -4.783 1.00 54.28 111 ASP A O 1
ATOM 894 N N . GLU A 1 112 ? -0.694 -11.588 -3.386 1.00 60.31 112 GLU A N 1
ATOM 895 C CA . GLU A 1 112 ? -1.951 -10.895 -3.736 1.00 60.31 112 GLU A CA 1
ATOM 896 C C . GLU A 1 112 ? -1.912 -9.354 -3.570 1.00 60.31 112 GLU A C 1
ATOM 898 O O . GLU A 1 112 ? -2.733 -8.635 -4.158 1.00 60.31 112 GLU A O 1
ATOM 903 N N . PHE A 1 113 ? -0.925 -8.834 -2.830 1.00 67.44 113 PHE A N 1
ATOM 904 C CA . PHE A 1 113 ? -0.748 -7.411 -2.536 1.00 67.44 113 PHE A CA 1
ATOM 905 C C . PHE A 1 113 ? 0.581 -6.812 -3.014 1.00 67.44 113 PHE A C 1
ATOM 907 O O . PHE A 1 113 ? 0.617 -5.613 -3.304 1.00 67.44 113 PHE A O 1
ATOM 914 N N . HIS A 1 114 ? 1.652 -7.596 -3.142 1.00 69.50 114 HIS A N 1
ATOM 915 C CA . HIS A 1 114 ? 3.003 -7.104 -3.387 1.00 69.50 114 HIS A CA 1
ATOM 916 C C . HIS A 1 114 ? 3.553 -7.557 -4.743 1.00 69.50 114 HIS A C 1
ATOM 918 O O . HIS A 1 114 ? 3.253 -8.616 -5.297 1.00 69.50 114 HIS A O 1
ATOM 924 N N . ILE A 1 115 ? 4.443 -6.732 -5.290 1.00 66.56 115 ILE A N 1
ATOM 925 C CA . ILE A 1 115 ? 5.341 -7.172 -6.360 1.00 66.56 115 ILE A CA 1
ATOM 926 C C . ILE A 1 115 ? 6.500 -7.877 -5.678 1.00 66.56 115 ILE A C 1
ATOM 928 O O . ILE A 1 115 ? 7.150 -7.269 -4.827 1.00 66.56 115 ILE A O 1
ATOM 932 N N . ILE A 1 116 ? 6.730 -9.146 -6.033 1.00 57.25 116 ILE A N 1
ATOM 933 C CA . ILE A 1 116 ? 7.727 -10.024 -5.406 1.00 57.25 116 ILE A CA 1
ATOM 934 C C . ILE A 1 116 ? 9.072 -9.301 -5.295 1.00 57.25 116 ILE A C 1
ATOM 936 O O . ILE A 1 116 ? 9.788 -9.203 -6.292 1.00 57.25 116 ILE A O 1
ATOM 940 N N . ASP A 1 117 ? 9.353 -8.791 -4.090 1.00 57.75 117 ASP A N 1
ATOM 941 C CA . ASP A 1 117 ? 10.642 -8.382 -3.508 1.00 57.75 117 ASP A CA 1
ATOM 942 C C . ASP A 1 117 ? 10.403 -7.607 -2.188 1.00 57.75 117 ASP A C 1
ATOM 944 O O . ASP A 1 117 ? 10.792 -6.455 -2.059 1.00 57.75 117 ASP A O 1
ATOM 948 N N . GLY A 1 118 ? 9.745 -8.215 -1.193 1.00 53.00 118 GLY A N 1
ATOM 949 C CA . GLY A 1 118 ? 9.848 -7.812 0.226 1.00 53.00 118 GLY A CA 1
ATOM 950 C C . GLY A 1 118 ? 9.626 -6.334 0.588 1.00 53.00 118 GLY A C 1
ATOM 951 O O . GLY A 1 118 ? 10.291 -5.841 1.498 1.00 53.00 118 GLY A O 1
ATOM 952 N N . ILE A 1 119 ? 8.739 -5.620 -0.108 1.00 62.47 119 ILE A N 1
ATOM 953 C CA . ILE A 1 119 ? 8.387 -4.239 0.242 1.00 62.47 119 ILE A CA 1
ATOM 954 C C . ILE A 1 119 ? 7.190 -4.276 1.196 1.00 62.47 119 ILE A C 1
ATOM 956 O O . ILE A 1 119 ? 6.071 -4.480 0.753 1.00 62.47 119 ILE A O 1
ATOM 960 N N . ASP A 1 120 ? 7.435 -4.040 2.485 1.00 64.94 120 ASP A N 1
ATOM 961 C CA . ASP A 1 120 ? 6.394 -3.895 3.512 1.00 64.94 120 ASP A CA 1
ATOM 962 C C . ASP A 1 120 ? 6.036 -2.409 3.673 1.00 64.94 120 ASP A C 1
ATOM 964 O O . ASP A 1 120 ? 6.655 -1.703 4.478 1.00 64.94 120 ASP A O 1
ATOM 968 N N . TYR A 1 121 ? 5.102 -1.881 2.872 1.00 71.56 121 TYR A N 1
ATOM 969 C CA . TYR A 1 121 ? 4.762 -0.451 2.931 1.00 71.56 121 TYR A CA 1
ATOM 970 C C . TYR A 1 121 ? 3.458 -0.143 3.665 1.00 71.56 121 TYR A C 1
ATOM 972 O O . TYR A 1 121 ? 3.450 0.694 4.572 1.00 71.56 121 TYR A O 1
ATOM 980 N N . LEU A 1 122 ? 2.363 -0.792 3.287 1.00 70.00 122 LEU A N 1
ATOM 981 C CA . LEU A 1 122 ? 1.055 -0.668 3.932 1.00 70.00 122 LEU A CA 1
ATOM 982 C C . LEU A 1 122 ? 0.665 -1.961 4.664 1.00 70.00 122 LEU A C 1
ATOM 984 O O . LEU A 1 122 ? 0.034 -1.907 5.715 1.00 70.00 122 LEU A O 1
ATOM 988 N N . ILE A 1 123 ? 1.056 -3.096 4.107 1.00 71.00 123 ILE A N 1
ATOM 989 C CA . ILE A 1 123 ? 0.628 -4.448 4.390 1.00 71.00 123 ILE A CA 1
ATOM 990 C C . ILE A 1 123 ? 1.898 -5.288 4.592 1.00 71.00 123 ILE A C 1
ATOM 992 O O . ILE A 1 123 ? 2.794 -5.258 3.745 1.00 71.00 123 ILE A O 1
ATOM 996 N N . PRO A 1 124 ? 2.009 -6.036 5.700 1.00 64.50 124 PRO A N 1
ATOM 997 C CA . PRO A 1 124 ? 3.157 -6.905 5.936 1.00 64.50 124 PRO A CA 1
ATOM 998 C C . PRO A 1 124 ? 3.207 -8.057 4.920 1.00 64.50 124 PRO A C 1
ATOM 1000 O O . PRO A 1 124 ? 2.175 -8.620 4.566 1.00 64.50 124 PRO A O 1
ATOM 1003 N N . LYS A 1 125 ? 4.408 -8.467 4.501 1.00 62.97 125 LYS A N 1
ATOM 1004 C CA . LYS A 1 125 ? 4.646 -9.583 3.568 1.00 62.97 125 LYS A CA 1
ATOM 1005 C C . LYS A 1 125 ? 4.046 -10.903 4.038 1.00 62.97 125 LYS A C 1
ATOM 1007 O O . LYS A 1 125 ? 3.533 -11.682 3.243 1.00 62.97 125 LYS A O 1
ATOM 1012 N N . ASN A 1 126 ? 4.135 -11.190 5.336 1.00 65.25 126 ASN A N 1
ATOM 1013 C CA . ASN A 1 126 ? 3.383 -12.299 5.904 1.00 65.25 126 ASN A CA 1
ATOM 1014 C C . ASN A 1 126 ? 1.982 -11.784 6.237 1.00 65.25 126 ASN A C 1
ATOM 1016 O O . ASN A 1 126 ? 1.838 -10.914 7.087 1.00 65.25 126 ASN A O 1
ATOM 1020 N N . LEU A 1 127 ? 0.958 -12.289 5.559 1.00 63.56 127 LEU A N 1
ATOM 1021 C CA . LEU A 1 127 ? -0.427 -11.879 5.798 1.00 63.56 127 LEU A CA 1
ATOM 1022 C C . LEU A 1 127 ? -1.115 -12.785 6.818 1.00 63.56 127 LEU A C 1
ATOM 1024 O O . LEU A 1 127 ? -2.034 -12.360 7.511 1.00 63.56 127 LEU A O 1
ATOM 1028 N N . GLN A 1 128 ? -0.670 -14.033 6.939 1.00 64.94 128 GLN A N 1
ATOM 1029 C CA . GLN A 1 128 ? -1.378 -15.030 7.721 1.00 64.94 128 GLN A CA 1
ATOM 1030 C C . GLN A 1 128 ? -1.347 -14.662 9.208 1.00 64.94 128 GLN A C 1
ATOM 1032 O O . GLN A 1 128 ? -0.288 -14.609 9.829 1.00 64.94 128 GLN A O 1
ATOM 1037 N N . ASN A 1 129 ? -2.534 -14.438 9.778 1.00 62.81 129 ASN A N 1
ATOM 1038 C CA . ASN A 1 129 ? -2.732 -14.060 11.182 1.00 62.81 129 ASN A CA 1
ATOM 1039 C C . ASN A 1 129 ? -2.062 -12.739 11.595 1.00 62.81 129 ASN A C 1
ATOM 1041 O O . ASN A 1 129 ? -1.871 -12.501 12.788 1.00 62.81 129 ASN A O 1
ATOM 1045 N N . ASN A 1 130 ? -1.739 -11.871 10.634 1.00 72.25 130 ASN A N 1
ATOM 1046 C CA . ASN A 1 130 ? -1.233 -10.536 10.924 1.00 72.25 130 ASN A CA 1
ATOM 1047 C C . ASN A 1 130 ? -2.353 -9.495 10.963 1.00 72.25 130 ASN A C 1
ATOM 1049 O O . ASN A 1 130 ? -3.438 -9.672 10.405 1.00 72.25 130 ASN A O 1
ATOM 1053 N N . CYS A 1 131 ? -2.078 -8.403 11.671 1.00 75.25 131 CYS A N 1
ATOM 1054 C CA . CYS A 1 131 ? -3.001 -7.297 11.857 1.00 75.25 131 CYS A CA 1
ATOM 1055 C C . CYS A 1 131 ? -2.262 -5.979 11.628 1.00 75.25 131 CYS A C 1
ATOM 1057 O O . CYS A 1 131 ? -1.186 -5.769 12.186 1.00 75.25 131 CYS A O 1
ATOM 1059 N N . ILE A 1 132 ? -2.848 -5.092 10.828 1.00 79.44 132 ILE A N 1
ATOM 1060 C CA . ILE A 1 132 ? -2.433 -3.690 10.781 1.00 79.44 132 ILE A CA 1
ATOM 1061 C C . ILE A 1 132 ? -3.198 -2.969 11.883 1.00 79.44 132 ILE A C 1
ATOM 1063 O O . ILE A 1 132 ? -4.427 -3.025 11.924 1.00 79.44 132 ILE A O 1
ATOM 1067 N N . THR A 1 133 ? -2.483 -2.263 12.752 1.00 81.75 133 THR A N 1
ATOM 1068 C CA . THR A 1 133 ? -3.092 -1.436 13.792 1.00 81.75 133 THR A CA 1
ATOM 1069 C C . THR A 1 133 ? -2.480 -0.042 13.819 1.00 81.75 133 THR A C 1
ATOM 1071 O O . THR A 1 133 ? -1.460 0.217 13.188 1.00 81.75 133 THR A O 1
ATOM 1074 N N . ASN A 1 134 ? -3.142 0.892 14.489 1.00 78.25 134 ASN A N 1
ATOM 1075 C CA . ASN A 1 134 ? -2.690 2.270 14.684 1.00 78.25 134 ASN A CA 1
ATOM 1076 C C . ASN A 1 134 ? -2.092 2.493 16.086 1.00 78.25 134 ASN A C 1
ATOM 1078 O O . ASN A 1 134 ? -2.125 3.611 16.603 1.00 78.25 134 ASN A O 1
ATOM 1082 N N . LYS A 1 135 ? -1.580 1.432 16.725 1.00 69.12 135 LYS A N 1
ATOM 1083 C CA . LYS A 1 135 ? -0.919 1.518 18.035 1.00 69.12 135 LYS A CA 1
ATOM 1084 C C . LYS A 1 135 ? 0.305 2.447 17.978 1.00 69.12 135 LYS A C 1
ATOM 1086 O O . LYS A 1 135 ? 0.850 2.660 16.903 1.00 69.12 135 LYS A O 1
ATOM 1091 N N . PRO A 1 136 ? 0.800 2.964 19.120 1.00 51.25 136 PRO A N 1
ATOM 1092 C CA . PRO A 1 136 ? 1.823 4.021 19.155 1.00 51.25 136 PRO A CA 1
ATOM 1093 C C . PRO A 1 136 ? 3.127 3.744 18.384 1.00 51.25 136 PRO A C 1
ATOM 1095 O O . PRO A 1 136 ? 3.805 4.687 17.985 1.00 51.25 136 PRO A O 1
ATOM 1098 N N . ASN A 1 137 ? 3.474 2.473 18.153 1.00 51.03 137 ASN A N 1
ATOM 1099 C CA . ASN A 1 137 ? 4.653 2.075 17.374 1.00 51.03 137 ASN A CA 1
ATOM 1100 C C . ASN A 1 137 ? 4.344 1.817 15.887 1.00 51.03 137 ASN A C 1
ATOM 1102 O O . ASN A 1 137 ? 5.262 1.754 15.067 1.00 51.03 137 ASN A O 1
ATOM 1106 N N . ASP A 1 138 ? 3.065 1.699 15.535 1.00 56.00 138 ASP A N 1
ATOM 1107 C CA . ASP A 1 138 ? 2.597 1.431 14.187 1.00 56.00 138 ASP A CA 1
ATOM 1108 C C . ASP A 1 138 ? 2.306 2.748 13.468 1.00 56.00 138 ASP A C 1
ATOM 1110 O O . ASP A 1 138 ? 1.421 3.531 13.809 1.00 56.00 138 ASP A O 1
ATOM 1114 N N . LYS A 1 139 ? 3.111 3.007 12.438 1.00 53.75 139 LYS A N 1
ATOM 1115 C CA . LYS A 1 139 ? 3.139 4.237 11.635 1.00 53.75 139 LYS A CA 1
ATOM 1116 C C . LYS A 1 139 ? 1.934 4.329 10.684 1.00 53.75 139 LYS A C 1
ATOM 1118 O O . LYS A 1 139 ? 2.117 4.594 9.490 1.00 53.75 139 LYS A O 1
ATOM 1123 N N . LEU A 1 140 ? 0.710 4.070 11.157 1.00 68.31 140 LEU A N 1
ATOM 1124 C CA . LEU A 1 140 ? -0.491 4.229 10.340 1.00 68.31 140 LEU A CA 1
ATOM 1125 C C . LEU A 1 140 ? -0.710 5.722 10.066 1.00 68.31 140 LEU A C 1
ATOM 1127 O O . LEU A 1 140 ? -1.252 6.458 10.881 1.00 68.31 140 LEU A O 1
ATOM 1131 N N . LYS A 1 14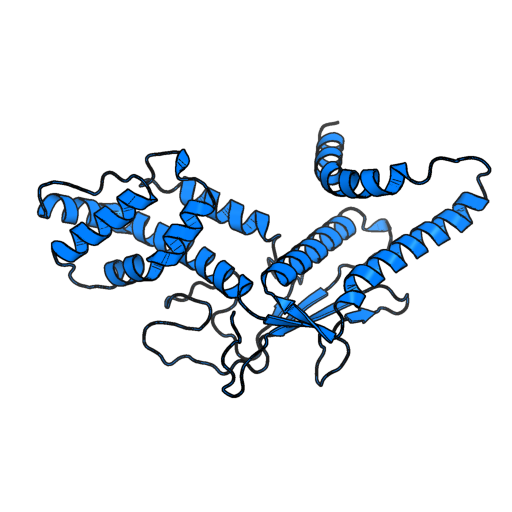1 ? -0.222 6.177 8.911 1.00 66.75 141 LYS A N 1
ATOM 1132 C CA . LYS A 1 141 ? -0.387 7.551 8.435 1.00 66.75 141 LYS A CA 1
ATOM 1133 C C . LYS A 1 141 ? -1.677 7.695 7.636 1.00 66.75 141 LYS A C 1
ATOM 1135 O O . LYS A 1 141 ? -2.097 6.747 6.963 1.00 66.75 141 LYS A O 1
ATOM 1140 N N . ILE A 1 142 ? -2.214 8.916 7.635 1.00 67.38 142 ILE A N 1
ATOM 1141 C CA . ILE A 1 142 ? -3.259 9.351 6.702 1.00 67.38 142 ILE A CA 1
ATOM 1142 C C . ILE A 1 142 ? -2.863 8.920 5.288 1.00 67.38 142 ILE A C 1
ATOM 1144 O O . ILE A 1 142 ? -1.716 9.087 4.854 1.00 67.38 142 ILE A O 1
ATOM 1148 N N . PHE A 1 143 ? -3.817 8.339 4.572 1.00 69.94 143 PHE A N 1
ATOM 1149 C CA . PHE A 1 143 ? -3.589 7.788 3.247 1.00 69.94 143 PHE A CA 1
ATOM 1150 C C . PHE A 1 143 ? -3.075 8.838 2.250 1.00 69.94 143 PHE A C 1
ATOM 1152 O O . PHE A 1 143 ? -2.116 8.586 1.519 1.00 69.94 143 PHE A O 1
ATOM 1159 N N . SER A 1 144 ? -3.667 10.035 2.254 1.00 67.00 144 SER A N 1
ATOM 1160 C CA . SER A 1 144 ? -3.248 11.143 1.385 1.00 67.00 144 SER A CA 1
ATOM 1161 C C . SER A 1 144 ? -1.801 11.569 1.650 1.00 67.00 144 SER A C 1
ATOM 1163 O O . SER A 1 144 ? -1.059 11.846 0.705 1.00 67.00 144 SER A O 1
ATOM 1165 N N . THR A 1 145 ? -1.358 11.545 2.910 1.00 76.75 145 THR A N 1
ATOM 1166 C CA . THR A 1 145 ? 0.035 11.817 3.285 1.00 76.75 145 THR A CA 1
ATOM 1167 C C . THR A 1 145 ? 0.979 10.775 2.694 1.00 76.75 145 THR A C 1
ATOM 1169 O O . THR A 1 145 ? 2.012 11.140 2.146 1.00 76.75 145 THR A O 1
ATOM 1172 N N . ARG A 1 146 ? 0.614 9.487 2.717 1.00 80.50 146 ARG A N 1
ATOM 1173 C CA . ARG A 1 146 ? 1.420 8.414 2.104 1.00 80.50 146 ARG A CA 1
ATOM 1174 C C . ARG A 1 146 ? 1.569 8.593 0.596 1.00 80.50 146 ARG A C 1
ATOM 1176 O O . ARG A 1 146 ? 2.682 8.535 0.081 1.00 80.50 146 ARG A O 1
ATOM 1183 N N . VAL A 1 147 ? 0.469 8.868 -0.107 1.00 84.25 147 VAL A N 1
ATOM 1184 C CA . VAL A 1 147 ? 0.516 9.153 -1.551 1.00 84.25 147 VAL A CA 1
ATOM 1185 C C . VAL A 1 147 ? 1.398 10.371 -1.827 1.00 84.25 147 VAL A C 1
ATOM 1187 O O . VAL A 1 147 ? 2.265 10.311 -2.696 1.00 84.25 147 VAL A O 1
ATOM 1190 N N . SER A 1 148 ? 1.255 11.438 -1.039 1.00 86.12 148 SER A N 1
ATOM 1191 C CA . SER A 1 148 ? 2.086 12.643 -1.161 1.00 86.12 148 SER A CA 1
ATOM 1192 C C . SER A 1 148 ? 3.571 12.358 -0.908 1.00 86.12 148 SER A C 1
ATOM 1194 O O . SER A 1 148 ? 4.423 12.859 -1.634 1.00 86.12 148 SER A O 1
ATOM 1196 N N . GLU A 1 149 ? 3.908 11.513 0.071 1.00 87.06 149 GLU A N 1
ATOM 1197 C CA . GLU A 1 149 ? 5.283 11.066 0.339 1.00 87.06 149 GLU A CA 1
ATOM 1198 C C . GLU A 1 149 ? 5.878 10.297 -0.845 1.00 87.06 149 GLU A C 1
ATOM 1200 O O . GLU A 1 149 ? 7.047 10.502 -1.181 1.00 87.06 149 GLU A O 1
ATOM 1205 N N . LEU A 1 150 ? 5.087 9.449 -1.509 1.00 89.44 150 LEU A N 1
ATOM 1206 C CA . LEU A 1 150 ? 5.514 8.735 -2.714 1.00 89.44 150 LEU A CA 1
ATOM 1207 C C . LEU A 1 150 ? 5.699 9.683 -3.901 1.00 89.44 150 LEU A C 1
ATOM 1209 O O . LEU A 1 150 ? 6.710 9.581 -4.592 1.00 89.44 150 LEU A O 1
ATOM 1213 N N . VAL A 1 151 ? 4.780 10.631 -4.114 1.00 89.56 151 VAL A N 1
ATOM 1214 C CA . VAL A 1 151 ? 4.914 11.663 -5.159 1.00 89.56 151 VAL A CA 1
ATOM 1215 C C . VAL A 1 151 ? 6.162 12.510 -4.915 1.00 89.56 151 VAL A C 1
ATOM 1217 O O . VAL A 1 151 ? 6.938 12.748 -5.840 1.00 89.56 151 VAL A O 1
ATOM 1220 N N . ASN A 1 152 ? 6.401 12.923 -3.670 1.00 88.88 152 ASN A N 1
ATOM 1221 C CA . ASN A 1 152 ? 7.581 13.696 -3.294 1.00 88.88 152 ASN A CA 1
ATOM 1222 C C . ASN A 1 152 ? 8.862 12.889 -3.506 1.00 88.88 152 ASN A C 1
ATOM 1224 O O . ASN A 1 152 ? 9.805 13.397 -4.101 1.00 88.88 152 ASN A O 1
ATOM 1228 N N . SER A 1 153 ? 8.883 11.624 -3.082 1.00 89.75 153 SER A N 1
ATOM 1229 C CA . SER A 1 153 ? 10.032 10.730 -3.272 1.00 89.75 153 SER A CA 1
ATOM 1230 C C . SER A 1 153 ? 10.324 10.500 -4.756 1.00 89.75 153 SER A C 1
ATOM 1232 O O . SER A 1 153 ? 11.478 10.570 -5.171 1.00 89.75 153 SER A O 1
ATOM 1234 N N . LEU A 1 154 ? 9.284 10.300 -5.576 1.00 90.44 154 LEU A N 1
ATOM 1235 C CA . LEU A 1 154 ? 9.414 10.200 -7.029 1.00 90.44 154 LEU A CA 1
ATOM 1236 C C . LEU A 1 154 ? 10.002 11.490 -7.603 1.00 90.44 154 LEU A C 1
ATOM 1238 O O . LEU A 1 154 ? 10.937 11.443 -8.389 1.00 90.44 154 LEU A O 1
ATOM 1242 N N . SER A 1 155 ? 9.508 12.642 -7.153 1.00 87.94 155 SER A N 1
ATOM 1243 C CA . SER A 1 155 ? 9.929 13.966 -7.623 1.00 87.94 155 SER A CA 1
ATOM 1244 C C . SER A 1 155 ? 11.405 14.289 -7.395 1.00 87.94 155 SER A C 1
ATOM 1246 O O . SER A 1 155 ? 11.924 15.169 -8.083 1.00 87.94 155 SER A O 1
ATOM 1248 N N . GLN A 1 156 ? 12.052 13.623 -6.434 1.00 88.81 156 GLN A N 1
ATOM 1249 C CA . GLN A 1 156 ? 13.483 13.763 -6.142 1.00 88.81 156 GLN A CA 1
ATOM 1250 C C . GLN A 1 156 ? 14.359 12.809 -6.964 1.00 88.81 156 GLN A C 1
ATOM 1252 O O . GLN A 1 156 ? 15.584 12.874 -6.884 1.00 88.81 156 GLN A O 1
ATOM 1257 N N . ASN A 1 157 ? 13.763 11.915 -7.755 1.00 91.19 157 ASN A N 1
ATOM 1258 C CA . ASN A 1 157 ? 14.520 11.004 -8.595 1.00 91.19 157 ASN A CA 1
ATOM 1259 C C . ASN A 1 157 ? 15.164 11.755 -9.771 1.00 91.19 157 ASN A C 1
ATOM 1261 O O . ASN A 1 157 ? 14.488 12.443 -10.537 1.00 91.19 157 ASN A O 1
ATOM 1265 N N . SER A 1 158 ? 16.475 11.577 -9.935 1.00 88.12 158 SER A N 1
ATOM 1266 C CA . SER A 1 158 ? 17.284 12.314 -10.916 1.00 88.12 158 SER A CA 1
ATOM 1267 C C . SER A 1 158 ? 16.961 12.011 -12.387 1.00 88.12 158 SER A C 1
ATOM 1269 O O . SER A 1 158 ? 17.382 12.764 -13.261 1.00 88.12 158 SER A O 1
ATOM 1271 N N . LEU A 1 159 ? 16.201 10.949 -12.685 1.00 88.19 159 LEU A N 1
ATOM 1272 C CA . LEU A 1 159 ? 15.765 10.641 -14.054 1.00 88.19 159 LEU A CA 1
ATOM 1273 C C . LEU A 1 159 ? 14.597 11.499 -14.539 1.00 88.19 159 LEU A C 1
ATOM 1275 O O . LEU A 1 159 ? 14.323 11.527 -15.739 1.00 88.19 159 LEU A O 1
ATOM 1279 N N . ILE A 1 160 ? 13.889 12.169 -13.632 1.00 84.75 160 ILE A N 1
ATOM 1280 C CA . ILE A 1 160 ? 12.706 12.949 -13.983 1.00 84.75 160 ILE A CA 1
ATOM 1281 C C . ILE A 1 160 ? 13.142 14.335 -14.430 1.00 84.75 160 ILE A C 1
ATOM 1283 O O . ILE A 1 160 ? 13.619 15.142 -13.635 1.00 84.75 160 ILE A O 1
ATOM 1287 N N . THR A 1 161 ? 12.926 14.630 -15.708 1.00 76.44 161 THR A N 1
ATOM 1288 C CA . THR A 1 161 ? 13.330 15.914 -16.297 1.00 76.44 161 THR A CA 1
ATOM 1289 C C . THR A 1 161 ? 12.198 16.944 -16.329 1.00 76.44 161 THR A C 1
ATOM 1291 O O . THR A 1 161 ? 12.453 18.133 -16.507 1.00 76.44 161 THR A O 1
ATOM 1294 N N . ASN A 1 162 ? 10.942 16.523 -16.120 1.00 74.38 162 ASN A N 1
ATOM 1295 C CA . ASN A 1 162 ? 9.761 17.378 -16.254 1.00 74.38 162 ASN A CA 1
ATOM 1296 C C . ASN A 1 162 ? 8.922 17.424 -14.967 1.00 74.38 162 ASN A C 1
ATOM 1298 O O . ASN A 1 162 ? 8.502 16.397 -14.438 1.00 74.38 162 ASN A O 1
ATOM 1302 N N . ASN A 1 163 ? 8.606 18.631 -14.487 1.00 70.69 163 ASN A N 1
ATOM 1303 C CA . ASN A 1 163 ? 7.799 18.821 -13.276 1.00 70.69 163 ASN A CA 1
ATOM 1304 C C . ASN A 1 163 ? 6.340 18.351 -13.413 1.00 70.69 163 ASN A C 1
ATOM 1306 O O . ASN A 1 163 ? 5.736 17.984 -12.411 1.00 70.69 163 ASN A O 1
ATOM 1310 N N . SER A 1 164 ? 5.784 18.293 -14.624 1.00 69.44 164 SER A N 1
ATOM 1311 C CA . SER A 1 164 ? 4.394 17.859 -14.874 1.00 69.44 164 SER A CA 1
ATOM 1312 C C . SER A 1 164 ? 4.168 16.367 -14.584 1.00 69.44 164 SER A C 1
ATOM 1314 O O . SER A 1 164 ? 3.036 15.913 -14.474 1.00 69.44 164 SER A O 1
ATOM 1316 N N . VAL A 1 165 ? 5.253 15.605 -14.436 1.00 71.44 165 VAL A N 1
ATOM 1317 C CA . VAL A 1 165 ? 5.273 14.168 -14.126 1.00 71.44 165 VAL A CA 1
ATOM 1318 C C . VAL A 1 165 ? 5.137 13.915 -12.611 1.00 71.44 165 VAL A C 1
ATOM 1320 O O . VAL A 1 165 ? 4.964 12.782 -12.171 1.00 71.44 165 VAL A O 1
ATOM 1323 N N . LYS A 1 166 ? 5.154 14.959 -11.777 1.00 73.62 166 LYS A N 1
ATOM 1324 C CA . LYS A 1 166 ? 5.183 14.875 -10.306 1.00 73.62 166 LYS A CA 1
ATOM 1325 C C . LYS A 1 166 ? 3.783 14.811 -9.682 1.00 73.62 166 LYS A C 1
ATOM 1327 O O . LYS A 1 166 ? 3.462 15.577 -8.779 1.00 73.62 166 LYS A O 1
ATOM 1332 N N . VAL A 1 167 ? 2.929 13.920 -10.186 1.00 84.44 167 VAL A N 1
ATOM 1333 C CA . VAL A 1 167 ? 1.521 13.787 -9.763 1.00 84.44 167 VAL A CA 1
ATOM 1334 C C . VAL A 1 167 ? 1.128 12.329 -9.518 1.00 84.44 167 VAL A C 1
ATOM 1336 O O . VAL A 1 167 ? 1.788 11.405 -9.990 1.00 84.44 167 VAL A O 1
ATOM 1339 N N . GLU A 1 168 ? 0.018 12.106 -8.806 1.00 85.69 168 GLU A N 1
ATOM 1340 C CA . GLU A 1 168 ? -0.491 10.756 -8.510 1.00 85.69 168 GLU A CA 1
ATOM 1341 C C . GLU A 1 168 ? -0.784 9.936 -9.781 1.00 85.69 168 GLU A C 1
ATOM 1343 O O . GLU A 1 168 ? -0.508 8.739 -9.809 1.00 85.69 168 GLU A O 1
ATOM 1348 N N . GLY A 1 169 ? -1.260 10.5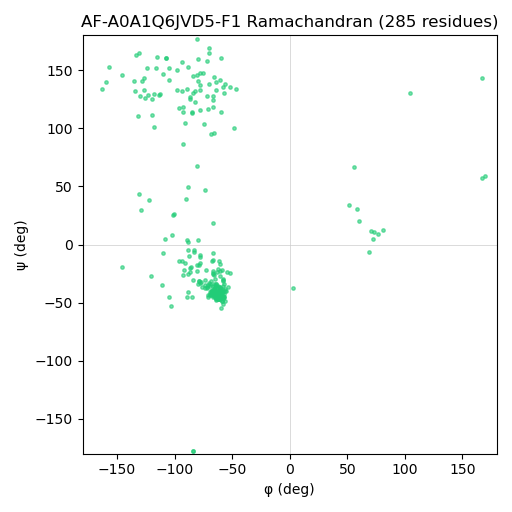66 -10.863 1.00 89.19 169 GLY A N 1
ATOM 1349 C CA . GLY A 1 169 ? -1.503 9.879 -12.142 1.00 89.19 169 GLY A CA 1
ATOM 1350 C C . GLY A 1 169 ? -0.250 9.203 -12.725 1.00 89.19 169 GLY A C 1
ATOM 1351 O O . GLY A 1 169 ? -0.330 8.141 -13.348 1.00 89.19 169 GLY A O 1
ATOM 1352 N N . THR A 1 170 ? 0.934 9.754 -12.451 1.00 91.00 170 THR A N 1
ATOM 1353 C CA . THR A 1 170 ? 2.208 9.127 -12.818 1.00 91.00 170 THR A CA 1
ATOM 1354 C C . THR A 1 170 ? 2.465 7.874 -11.991 1.00 91.00 170 THR A C 1
ATOM 1356 O O . THR A 1 170 ? 2.849 6.848 -12.548 1.00 91.00 170 THR A O 1
ATOM 1359 N N . LEU A 1 171 ? 2.211 7.918 -10.677 1.00 91.88 171 LEU A N 1
ATOM 1360 C CA . LEU A 1 171 ? 2.328 6.742 -9.807 1.00 91.88 171 LEU A CA 1
ATOM 1361 C C . LEU A 1 171 ? 1.369 5.631 -10.238 1.00 91.88 171 LEU A C 1
ATOM 1363 O O . LEU A 1 171 ? 1.770 4.471 -10.275 1.00 91.88 171 LEU A O 1
ATOM 1367 N N . GLN A 1 172 ? 0.142 5.985 -10.633 1.00 91.44 172 GLN A N 1
ATOM 1368 C CA . GLN A 1 172 ? -0.827 5.035 -11.186 1.00 91.44 172 GLN A CA 1
ATOM 1369 C C . GLN A 1 172 ? -0.258 4.339 -12.424 1.00 91.44 172 GLN A C 1
ATOM 1371 O O . GLN A 1 172 ? -0.191 3.110 -12.464 1.00 91.44 172 GLN A O 1
ATOM 1376 N N . THR A 1 173 ? 0.245 5.110 -13.389 1.00 94.12 173 THR A N 1
ATOM 1377 C CA . THR A 1 173 ? 0.798 4.565 -14.639 1.00 94.12 173 THR A CA 1
ATOM 1378 C C . THR A 1 173 ? 2.055 3.721 -14.399 1.00 94.12 173 THR A C 1
ATOM 1380 O O . THR A 1 173 ? 2.200 2.646 -14.985 1.00 94.12 173 THR A O 1
ATOM 1383 N N . LEU A 1 174 ? 2.945 4.159 -13.501 1.00 93.81 174 LEU A N 1
ATOM 1384 C CA . LEU A 1 174 ? 4.118 3.388 -13.083 1.00 93.81 174 LEU A CA 1
ATOM 1385 C C . LEU A 1 174 ? 3.719 2.074 -12.411 1.00 93.81 174 LEU A C 1
ATOM 1387 O O . LEU A 1 174 ? 4.266 1.031 -12.750 1.00 93.81 174 LEU A O 1
ATOM 1391 N N . SER A 1 175 ? 2.760 2.109 -11.483 1.00 91.69 175 SER A N 1
ATOM 1392 C CA . SER A 1 175 ? 2.297 0.919 -10.764 1.00 91.69 175 SER A CA 1
ATOM 1393 C C . SER A 1 175 ? 1.645 -0.104 -11.691 1.00 91.69 175 SER A C 1
ATOM 1395 O O . SER A 1 175 ? 1.870 -1.296 -11.528 1.00 91.69 175 SER A O 1
ATOM 1397 N N . ALA A 1 176 ? 0.925 0.340 -12.727 1.00 91.38 176 ALA A N 1
ATOM 1398 C CA . ALA A 1 176 ? 0.371 -0.547 -13.747 1.00 91.38 176 ALA A CA 1
ATOM 1399 C C . ALA A 1 176 ? 1.463 -1.247 -14.582 1.00 91.38 176 ALA A C 1
ATOM 1401 O O . ALA A 1 176 ? 1.246 -2.339 -15.098 1.00 91.38 176 ALA A O 1
ATOM 1402 N N . ASN A 1 177 ? 2.648 -0.637 -14.694 1.00 93.00 177 ASN A N 1
ATOM 1403 C CA . ASN A 1 177 ? 3.775 -1.138 -15.485 1.00 93.00 177 ASN A CA 1
ATOM 1404 C C . ASN A 1 177 ? 4.937 -1.680 -14.642 1.00 93.00 177 ASN A C 1
ATOM 1406 O O . ASN A 1 177 ? 5.974 -2.063 -15.182 1.00 93.00 177 ASN A O 1
ATOM 1410 N N . VAL A 1 178 ? 4.788 -1.736 -13.322 1.00 91.62 178 VAL A N 1
ATOM 1411 C CA . VAL A 1 178 ? 5.871 -2.071 -12.390 1.00 91.62 178 VAL A CA 1
ATOM 1412 C C . VAL A 1 178 ? 6.451 -3.469 -12.615 1.00 91.62 178 VAL A C 1
ATOM 1414 O O . VAL A 1 178 ? 7.637 -3.678 -12.372 1.00 91.62 178 VAL A O 1
ATOM 1417 N N . HIS A 1 179 ? 5.662 -4.407 -13.151 1.00 87.50 179 HIS A N 1
ATOM 1418 C CA . HIS A 1 179 ? 6.148 -5.733 -13.535 1.00 87.50 179 HIS A CA 1
ATOM 1419 C C . HIS A 1 179 ? 7.180 -5.656 -14.664 1.00 87.50 179 HIS A C 1
ATOM 1421 O O . HIS A 1 179 ? 8.236 -6.265 -14.554 1.00 87.50 179 HIS A O 1
ATOM 1427 N N . ASN A 1 180 ? 6.928 -4.838 -15.690 1.00 91.75 180 ASN A N 1
ATOM 1428 C CA . ASN A 1 180 ? 7.863 -4.647 -16.802 1.00 91.75 180 ASN A CA 1
ATOM 1429 C C . ASN A 1 180 ? 9.197 -4.069 -16.303 1.00 91.75 180 ASN A C 1
ATOM 1431 O O . ASN A 1 180 ? 10.266 -4.516 -16.711 1.00 91.75 180 ASN A O 1
ATOM 1435 N N . ILE A 1 181 ? 9.125 -3.112 -15.369 1.00 93.62 181 ILE A N 1
ATOM 1436 C CA . ILE A 1 181 ? 10.298 -2.500 -14.730 1.00 93.62 181 ILE A CA 1
ATOM 1437 C C . ILE A 1 181 ? 11.067 -3.547 -13.910 1.00 93.62 181 ILE A C 1
ATOM 1439 O O . ILE A 1 181 ? 12.289 -3.650 -14.008 1.00 93.62 181 ILE A O 1
ATOM 1443 N N . ASN A 1 182 ? 10.355 -4.332 -13.101 1.00 91.06 182 ASN A N 1
ATOM 1444 C CA . ASN A 1 182 ? 10.938 -5.372 -12.263 1.00 91.06 182 ASN A CA 1
ATOM 1445 C C . ASN A 1 182 ? 11.595 -6.490 -13.085 1.00 91.06 182 ASN A C 1
ATOM 1447 O O . ASN A 1 182 ? 12.712 -6.897 -12.777 1.00 91.06 182 ASN A O 1
ATOM 1451 N N . ASP A 1 183 ? 10.930 -6.967 -14.133 1.00 90.00 183 ASP A N 1
ATOM 1452 C CA . ASP A 1 183 ? 11.440 -8.030 -14.998 1.00 90.00 183 ASP A CA 1
ATOM 1453 C C . ASP A 1 183 ? 12.719 -7.588 -15.713 1.00 90.00 183 ASP A C 1
ATOM 1455 O O . ASP A 1 183 ? 13.698 -8.336 -15.739 1.00 90.00 183 ASP A O 1
ATOM 1459 N N . TRP A 1 184 ? 12.758 -6.344 -16.205 1.00 94.44 184 TRP A N 1
ATOM 1460 C CA . TRP A 1 184 ? 13.973 -5.763 -16.778 1.00 94.44 184 TRP A CA 1
ATOM 1461 C C . TRP A 1 184 ? 15.117 -5.683 -15.751 1.00 94.44 184 TRP A C 1
ATOM 1463 O O . TRP A 1 184 ? 16.255 -6.031 -16.069 1.00 94.44 184 TRP A O 1
ATOM 1473 N N . LEU A 1 185 ? 14.829 -5.278 -14.506 1.00 92.94 185 LEU A N 1
ATOM 1474 C CA . LEU A 1 185 ? 15.829 -5.194 -13.431 1.00 92.94 185 LEU A CA 1
ATOM 1475 C C . LEU A 1 185 ? 16.391 -6.565 -13.021 1.00 92.94 185 LEU A C 1
ATOM 1477 O O . LEU A 1 185 ? 17.583 -6.659 -12.719 1.00 92.94 185 LEU A O 1
ATOM 1481 N N . LYS A 1 186 ? 15.546 -7.605 -12.990 1.00 89.75 186 LYS A N 1
ATOM 1482 C CA . LYS A 1 186 ? 15.912 -8.965 -12.558 1.00 89.75 186 LYS A CA 1
ATOM 1483 C C . LYS A 1 186 ? 16.630 -9.776 -13.633 1.00 89.75 186 LYS A C 1
ATOM 1485 O O . LYS A 1 186 ? 17.329 -10.732 -13.301 1.00 89.75 186 LYS A O 1
ATOM 1490 N N . LYS A 1 187 ? 16.464 -9.428 -14.908 1.00 90.62 187 LYS A N 1
ATOM 1491 C CA . LYS A 1 187 ? 17.114 -10.140 -16.007 1.00 90.62 187 LYS A CA 1
ATOM 1492 C C . LYS A 1 187 ? 18.631 -9.935 -15.955 1.00 90.62 187 LYS A C 1
ATOM 1494 O O . LYS A 1 187 ? 19.108 -8.802 -15.909 1.00 90.62 187 LYS A O 1
ATOM 1499 N N . THR A 1 188 ? 19.385 -11.036 -15.987 1.00 86.19 188 THR A N 1
ATOM 1500 C CA . THR A 1 188 ? 20.858 -11.012 -15.991 1.00 86.19 188 THR A CA 1
ATOM 1501 C C . THR A 1 188 ? 21.393 -10.283 -17.221 1.00 86.19 188 THR A C 1
ATOM 1503 O O . THR A 1 188 ? 22.233 -9.400 -17.080 1.00 86.19 188 THR A O 1
ATOM 1506 N N . ASP A 1 189 ? 20.825 -10.581 -18.395 1.00 88.88 189 ASP A N 1
ATOM 1507 C CA . ASP A 1 189 ? 21.198 -9.968 -19.669 1.00 88.88 189 ASP A CA 1
ATOM 1508 C C . ASP A 1 189 ? 19.961 -9.497 -20.443 1.00 88.88 189 ASP A C 1
ATOM 1510 O O . ASP A 1 189 ? 19.166 -10.292 -20.952 1.00 88.88 189 ASP A O 1
ATOM 1514 N N . ASN A 1 190 ? 19.800 -8.178 -20.549 1.00 94.38 190 ASN A N 1
ATOM 1515 C CA . ASN A 1 190 ? 18.758 -7.560 -21.366 1.00 94.38 190 ASN A CA 1
ATOM 1516 C C . ASN A 1 190 ? 19.211 -7.446 -22.827 1.00 94.38 190 ASN A C 1
ATOM 1518 O O . ASN A 1 190 ? 20.295 -6.930 -23.116 1.00 94.38 190 ASN A O 1
ATOM 1522 N N . THR A 1 191 ? 18.359 -7.893 -23.753 1.00 96.06 191 THR A N 1
ATOM 1523 C CA . THR A 1 191 ? 18.575 -7.710 -25.195 1.00 96.06 191 THR A CA 1
ATOM 1524 C C . THR A 1 191 ? 18.409 -6.239 -25.580 1.00 96.06 191 THR A C 1
ATOM 1526 O O . THR A 1 191 ? 17.807 -5.456 -24.843 1.00 96.06 191 THR A O 1
ATOM 1529 N N . ASN A 1 192 ? 18.877 -5.854 -26.771 1.00 95.12 192 ASN A N 1
ATOM 1530 C CA . ASN A 1 192 ? 18.656 -4.498 -27.288 1.00 95.12 192 ASN A CA 1
ATOM 1531 C C . ASN A 1 192 ? 17.161 -4.149 -27.341 1.00 95.12 192 ASN A C 1
ATOM 1533 O O . ASN A 1 192 ? 16.777 -3.054 -26.952 1.00 95.12 192 ASN A O 1
ATOM 1537 N N . ASN A 1 193 ? 16.309 -5.109 -27.711 1.00 94.75 193 ASN A N 1
ATOM 1538 C CA . ASN A 1 193 ? 14.857 -4.932 -27.709 1.00 94.75 193 ASN A CA 1
ATOM 1539 C C . ASN A 1 193 ? 14.290 -4.705 -26.296 1.00 94.75 193 ASN A C 1
ATOM 1541 O O . ASN A 1 193 ? 13.432 -3.845 -26.116 1.00 94.75 193 ASN A O 1
ATOM 1545 N N . ASP A 1 194 ? 14.769 -5.444 -25.289 1.00 95.88 194 ASP A N 1
ATOM 1546 C CA . ASP A 1 194 ? 14.339 -5.250 -23.895 1.00 95.88 194 ASP A CA 1
ATOM 1547 C C . ASP A 1 194 ? 14.715 -3.847 -23.396 1.00 95.88 194 ASP A C 1
ATOM 1549 O O . ASP A 1 194 ? 13.895 -3.155 -22.795 1.00 95.88 194 ASP A O 1
ATOM 1553 N N . ASN A 1 195 ? 15.937 -3.405 -23.707 1.00 97.00 195 ASN A N 1
ATOM 1554 C CA . ASN A 1 195 ? 16.436 -2.077 -23.358 1.00 97.00 195 ASN A CA 1
ATOM 1555 C C . ASN A 1 195 ? 15.635 -0.968 -24.053 1.00 97.00 195 ASN A C 1
ATOM 1557 O O . ASN A 1 195 ? 15.170 -0.048 -23.386 1.00 97.00 195 ASN A O 1
ATOM 1561 N N . SER A 1 196 ? 15.394 -1.070 -25.362 1.00 96.12 196 SER A N 1
ATOM 1562 C CA . SER A 1 196 ? 14.585 -0.089 -26.095 1.00 96.12 196 SER A CA 1
ATOM 1563 C C . SER A 1 196 ? 13.153 -0.002 -25.561 1.00 96.12 196 SER A C 1
ATOM 1565 O O . SER A 1 196 ? 12.634 1.101 -25.386 1.00 96.12 196 SER A O 1
ATOM 1567 N N . LYS A 1 197 ? 12.522 -1.142 -25.239 1.00 96.31 197 LYS A N 1
ATOM 1568 C CA . LYS A 1 197 ? 11.186 -1.171 -24.621 1.00 96.31 197 LYS A CA 1
ATOM 1569 C C . LYS A 1 197 ? 11.178 -0.496 -23.256 1.00 96.31 197 LYS A C 1
ATOM 1571 O O . LYS A 1 197 ? 10.276 0.288 -22.978 1.00 96.31 197 LYS A O 1
ATOM 1576 N N . MET A 1 198 ? 12.178 -0.774 -22.423 1.00 97.38 198 MET A N 1
ATOM 1577 C CA . MET A 1 198 ? 12.279 -0.188 -21.090 1.00 97.38 198 MET A CA 1
ATOM 1578 C C . MET A 1 198 ? 12.526 1.326 -21.141 1.00 97.38 198 MET A C 1
ATOM 1580 O O . MET A 1 198 ? 11.847 2.083 -20.449 1.00 97.38 198 MET A O 1
ATOM 1584 N N . ALA A 1 199 ? 13.448 1.783 -21.992 1.00 96.81 199 ALA A N 1
ATOM 1585 C CA . ALA A 1 199 ? 13.716 3.206 -22.188 1.00 96.81 199 ALA A CA 1
ATOM 1586 C C . ALA A 1 199 ? 12.483 3.945 -22.736 1.00 96.81 199 ALA A C 1
ATOM 1588 O O . ALA A 1 199 ? 12.121 4.996 -22.212 1.00 96.81 199 ALA A O 1
ATOM 1589 N N . SER A 1 200 ? 11.771 3.354 -23.702 1.00 96.00 200 SER A N 1
ATOM 1590 C CA . SER A 1 200 ? 10.522 3.911 -24.245 1.00 96.00 200 SER A CA 1
ATOM 1591 C C . SER A 1 200 ? 9.410 3.971 -23.198 1.00 96.00 200 SER A C 1
ATOM 1593 O O . SER A 1 200 ? 8.699 4.970 -23.106 1.00 96.00 200 SER A O 1
ATOM 1595 N N . LEU A 1 201 ? 9.267 2.923 -22.380 1.00 96.25 201 LEU A N 1
ATOM 1596 C CA . LEU A 1 201 ? 8.303 2.884 -21.284 1.00 96.25 201 LEU A CA 1
ATOM 1597 C C . LEU A 1 201 ? 8.574 4.017 -20.290 1.00 96.25 201 LEU A C 1
ATOM 1599 O O . LEU A 1 201 ? 7.679 4.818 -20.018 1.00 96.25 201 LEU A O 1
ATOM 1603 N N . LEU A 1 202 ? 9.803 4.110 -19.775 1.00 95.00 202 LEU A N 1
ATOM 1604 C CA . LEU A 1 202 ? 10.171 5.148 -18.816 1.00 95.00 202 LEU A CA 1
ATOM 1605 C C . LEU A 1 202 ? 10.053 6.543 -19.414 1.00 95.00 202 LEU A C 1
ATOM 1607 O O . LEU A 1 202 ? 9.547 7.431 -18.742 1.00 95.00 202 LEU A O 1
ATOM 1611 N N . ASP A 1 203 ? 10.437 6.743 -20.670 1.00 93.06 203 ASP A N 1
ATOM 1612 C CA . ASP A 1 203 ? 10.276 8.034 -21.324 1.00 93.06 203 ASP A CA 1
ATOM 1613 C C . ASP A 1 203 ? 8.800 8.413 -21.507 1.00 93.06 203 ASP A C 1
ATOM 1615 O O . ASP A 1 203 ? 8.396 9.534 -21.198 1.00 93.06 203 ASP A O 1
ATOM 1619 N N . SER A 1 204 ? 7.943 7.465 -21.894 1.00 92.56 204 SER A N 1
ATOM 1620 C CA . SER A 1 204 ? 6.512 7.736 -22.060 1.00 92.56 204 SER A CA 1
ATOM 1621 C C . SER A 1 204 ? 5.860 8.250 -20.768 1.00 92.56 204 SER A C 1
ATOM 1623 O O . SER A 1 204 ? 5.057 9.187 -20.833 1.00 92.56 204 SER A O 1
ATOM 1625 N N . ILE A 1 205 ? 6.274 7.709 -19.615 1.00 92.75 205 ILE A N 1
ATOM 1626 C CA . ILE A 1 205 ? 5.718 8.001 -18.287 1.00 92.75 205 ILE A CA 1
ATOM 1627 C C . ILE A 1 205 ? 6.430 9.182 -17.617 1.00 92.75 205 ILE A C 1
ATOM 1629 O O . ILE A 1 205 ? 5.775 10.056 -17.054 1.00 92.75 205 ILE A O 1
ATOM 1633 N N . LEU A 1 206 ? 7.764 9.203 -17.662 1.00 92.19 206 LEU A N 1
ATOM 1634 C CA . LEU A 1 206 ? 8.611 10.092 -16.864 1.00 92.19 206 LEU A CA 1
ATOM 1635 C C . LEU A 1 206 ? 9.333 11.182 -17.662 1.00 92.19 206 LEU A C 1
ATOM 1637 O O . LEU A 1 206 ? 9.924 12.071 -17.048 1.00 92.19 206 LEU A O 1
ATOM 1641 N N . LYS A 1 207 ? 9.262 11.140 -18.999 1.00 90.69 207 LYS A N 1
ATOM 1642 C CA . LYS A 1 207 ? 9.968 12.055 -19.912 1.00 90.69 207 LYS A CA 1
ATOM 1643 C C . LYS A 1 207 ? 11.475 12.036 -19.636 1.00 90.69 207 LYS A C 1
ATOM 1645 O O . LYS A 1 207 ? 12.046 12.990 -19.116 1.00 90.69 207 LYS A O 1
ATOM 1650 N N . THR A 1 208 ? 12.108 10.899 -19.901 1.00 90.81 208 THR A N 1
ATOM 1651 C CA . THR A 1 208 ? 13.514 10.633 -19.553 1.00 90.81 208 THR A CA 1
ATOM 1652 C C . THR A 1 208 ? 14.391 10.697 -20.792 1.00 90.81 208 THR A C 1
ATOM 1654 O O . THR A 1 208 ? 13.973 10.280 -21.864 1.00 90.81 208 THR A O 1
ATOM 1657 N N . ASN A 1 209 ? 15.665 11.045 -20.637 1.00 89.88 209 ASN A N 1
ATOM 1658 C CA . ASN A 1 209 ? 16.613 11.063 -21.758 1.00 89.88 209 ASN A CA 1
ATOM 1659 C C . ASN A 1 209 ? 17.332 9.712 -21.952 1.00 89.88 209 ASN A C 1
ATOM 1661 O O . ASN A 1 209 ? 18.538 9.669 -22.180 1.00 89.88 209 ASN A O 1
ATOM 1665 N N . LEU A 1 210 ? 16.613 8.595 -21.788 1.00 93.56 210 LEU A N 1
ATOM 1666 C CA . LEU A 1 210 ? 17.187 7.244 -21.873 1.00 93.56 210 LEU A CA 1
ATOM 1667 C C . LEU A 1 210 ? 17.222 6.691 -23.307 1.00 93.56 210 LEU A C 1
ATOM 1669 O O . LEU A 1 210 ? 18.039 5.816 -23.595 1.00 93.56 210 LEU A O 1
ATOM 1673 N N . ASN A 1 211 ? 16.360 7.198 -24.193 1.00 93.19 211 ASN A N 1
ATOM 1674 C CA . ASN A 1 211 ? 16.284 6.782 -25.595 1.00 93.19 211 ASN A CA 1
ATOM 1675 C C . ASN A 1 211 ? 17.447 7.348 -26.431 1.00 93.19 211 ASN A C 1
ATOM 1677 O O . ASN A 1 211 ? 17.936 8.446 -26.176 1.00 93.19 211 ASN A O 1
ATOM 1681 N N . SER A 1 212 ? 17.875 6.585 -27.437 1.00 93.94 212 SER A N 1
ATOM 1682 C CA . SER A 1 212 ? 18.891 6.946 -28.432 1.00 93.94 212 SER A CA 1
ATOM 1683 C C . SER A 1 212 ? 18.682 6.099 -29.690 1.00 93.94 212 SER A C 1
ATOM 1685 O O . SER A 1 212 ? 18.191 4.972 -2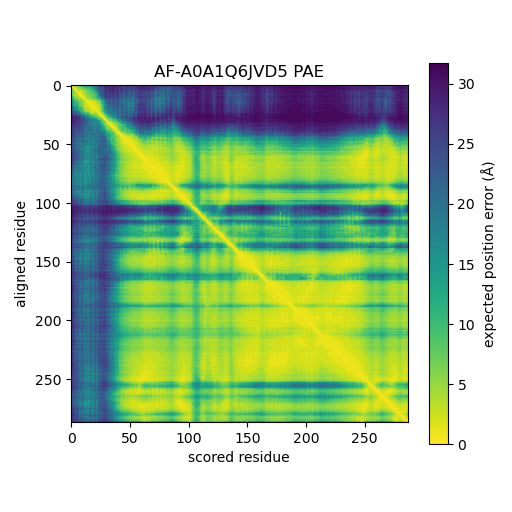9.592 1.00 93.94 212 SER A O 1
ATOM 1687 N N . ASP A 1 213 ? 19.093 6.616 -30.849 1.00 92.44 213 ASP A N 1
ATOM 1688 C CA . ASP A 1 213 ? 19.082 5.876 -32.118 1.00 92.44 213 ASP A CA 1
ATOM 1689 C C . ASP A 1 213 ? 20.081 4.707 -32.111 1.00 92.44 213 ASP A C 1
ATOM 1691 O O . ASP A 1 213 ? 19.903 3.717 -32.820 1.00 92.44 213 ASP A O 1
ATOM 1695 N N . ASN A 1 214 ? 21.129 4.803 -31.286 1.00 95.44 214 ASN A N 1
ATOM 1696 C CA . ASN A 1 214 ? 22.129 3.756 -31.127 1.00 95.44 214 ASN A CA 1
ATOM 1697 C C . ASN A 1 214 ? 21.764 2.816 -29.955 1.00 95.44 214 ASN A C 1
ATOM 1699 O O . ASN A 1 214 ? 21.759 3.256 -28.798 1.00 95.44 214 ASN A O 1
ATOM 1703 N N . PRO A 1 215 ? 21.534 1.511 -30.207 1.00 94.75 215 PRO A N 1
ATOM 1704 C CA . PRO A 1 215 ? 21.197 0.542 -29.163 1.00 94.75 215 PRO A CA 1
ATOM 1705 C C . PRO A 1 215 ? 22.230 0.433 -28.032 1.00 94.75 215 PRO A C 1
ATOM 1707 O O . PRO A 1 215 ? 21.852 0.225 -26.874 1.00 94.75 215 PRO A O 1
ATOM 1710 N N . ASP A 1 216 ? 23.519 0.602 -28.337 1.00 95.00 216 ASP A N 1
ATOM 1711 C CA . ASP A 1 216 ? 24.582 0.530 -27.330 1.00 95.00 216 ASP A CA 1
ATOM 1712 C C . ASP A 1 216 ? 24.533 1.725 -26.372 1.00 95.00 216 ASP A C 1
ATOM 1714 O O . ASP A 1 216 ? 24.772 1.580 -25.168 1.00 95.00 216 ASP A O 1
ATOM 1718 N N . ASP A 1 217 ? 24.144 2.898 -26.878 1.00 96.56 217 ASP A N 1
ATOM 1719 C CA . ASP A 1 217 ? 23.949 4.088 -26.056 1.00 96.56 217 ASP A CA 1
ATOM 1720 C C . ASP A 1 217 ? 22.726 3.932 -25.144 1.00 96.56 217 ASP A C 1
ATOM 1722 O O . ASP A 1 217 ? 22.818 4.260 -23.961 1.00 96.56 217 ASP A O 1
ATOM 1726 N N . VAL A 1 218 ? 21.619 3.353 -25.633 1.00 97.38 218 VAL A N 1
ATOM 1727 C CA . VAL A 1 218 ? 20.441 3.035 -24.797 1.00 97.38 218 VAL A CA 1
ATOM 1728 C C . VAL A 1 218 ? 20.831 2.101 -23.652 1.00 97.38 218 VAL A C 1
ATOM 1730 O O . VAL A 1 218 ? 20.517 2.365 -22.488 1.00 97.38 218 VAL A O 1
ATOM 1733 N N . LYS A 1 219 ? 21.564 1.023 -23.958 1.00 96.25 219 LYS A N 1
ATOM 1734 C CA . LYS A 1 219 ? 22.056 0.077 -22.949 1.00 96.25 219 LYS A CA 1
ATOM 1735 C C . LYS A 1 219 ? 22.949 0.774 -21.919 1.00 96.25 219 LYS A C 1
ATOM 1737 O O . LYS A 1 219 ? 22.770 0.565 -20.718 1.00 96.25 219 LYS A O 1
ATOM 1742 N N . ARG A 1 220 ? 23.887 1.619 -22.362 1.00 96.44 220 ARG A N 1
ATOM 1743 C CA . ARG A 1 220 ? 24.766 2.394 -21.473 1.00 96.44 220 ARG A CA 1
ATOM 1744 C C . ARG A 1 220 ? 23.967 3.340 -20.574 1.00 96.44 220 ARG A C 1
ATOM 1746 O O . ARG A 1 220 ? 24.192 3.352 -19.366 1.00 96.44 220 ARG A O 1
ATOM 1753 N N . ASN A 1 221 ? 23.016 4.083 -21.136 1.00 96.06 221 ASN A N 1
ATOM 1754 C CA . ASN A 1 221 ? 22.170 5.023 -20.400 1.00 96.06 221 ASN A CA 1
ATOM 1755 C C . ASN A 1 221 ? 21.347 4.312 -19.319 1.00 96.06 221 ASN A C 1
ATOM 1757 O O . ASN A 1 221 ? 21.347 4.742 -18.167 1.00 96.06 221 ASN A O 1
ATOM 1761 N N . LEU A 1 222 ? 20.706 3.191 -19.660 1.00 96.50 222 LEU A N 1
ATOM 1762 C CA . LEU A 1 222 ? 19.941 2.385 -18.707 1.00 96.50 222 LEU A CA 1
ATOM 1763 C C . LEU A 1 222 ? 20.817 1.785 -17.603 1.00 96.50 222 LEU A C 1
ATOM 1765 O O . LEU A 1 222 ? 20.418 1.793 -16.440 1.00 96.50 222 LEU A O 1
ATOM 1769 N N . ASN A 1 223 ? 22.014 1.298 -17.940 1.00 94.56 223 ASN A N 1
ATOM 1770 C CA . ASN A 1 223 ? 22.955 0.776 -16.949 1.00 94.56 223 ASN A CA 1
ATOM 1771 C C . ASN A 1 223 ? 23.401 1.865 -15.965 1.00 94.56 223 ASN A C 1
ATOM 1773 O O . ASN A 1 223 ? 23.390 1.635 -14.757 1.00 94.56 223 ASN A O 1
ATOM 1777 N N . ASN A 1 224 ? 23.715 3.064 -16.461 1.00 95.50 224 ASN A N 1
ATOM 1778 C CA . ASN A 1 224 ? 24.060 4.213 -15.619 1.00 95.50 224 ASN A CA 1
ATOM 1779 C C . ASN A 1 224 ? 22.879 4.649 -14.734 1.00 95.50 224 ASN A C 1
ATOM 1781 O O . ASN A 1 224 ? 23.063 5.068 -13.594 1.00 95.50 224 ASN A O 1
ATOM 1785 N N . ALA A 1 225 ? 21.657 4.517 -15.246 1.00 96.19 225 ALA A N 1
ATOM 1786 C CA . ALA A 1 225 ? 20.418 4.865 -14.564 1.00 96.19 225 ALA A CA 1
ATOM 1787 C C . ALA A 1 225 ? 19.884 3.772 -13.621 1.00 96.19 225 ALA A C 1
ATOM 1789 O O . ALA A 1 225 ? 18.883 4.001 -12.940 1.00 96.19 225 ALA A O 1
ATOM 1790 N N . LYS A 1 226 ? 20.511 2.590 -13.560 1.00 94.75 226 LYS A N 1
ATOM 1791 C CA . LYS A 1 226 ? 19.925 1.382 -12.955 1.00 94.75 226 LYS A CA 1
ATOM 1792 C C . LYS A 1 226 ? 19.463 1.574 -11.506 1.00 94.75 226 LYS A C 1
ATOM 1794 O O . LYS A 1 226 ? 18.376 1.119 -11.160 1.00 94.75 226 LYS A O 1
ATOM 1799 N N . ASN A 1 227 ? 20.225 2.303 -10.689 1.00 94.94 227 ASN A N 1
ATOM 1800 C CA . ASN A 1 227 ? 19.846 2.604 -9.301 1.00 94.94 227 ASN A CA 1
ATOM 1801 C C . ASN A 1 227 ? 18.601 3.501 -9.220 1.00 94.94 227 ASN A C 1
ATOM 1803 O O . ASN A 1 227 ? 17.667 3.203 -8.484 1.00 94.94 227 ASN A O 1
ATOM 1807 N N . ASN A 1 228 ? 18.531 4.544 -10.047 1.00 95.50 228 ASN A N 1
ATOM 1808 C CA . ASN A 1 228 ? 17.349 5.402 -10.112 1.00 95.50 228 ASN A CA 1
ATOM 1809 C C . ASN A 1 228 ? 16.109 4.625 -10.590 1.00 95.50 228 ASN A C 1
ATOM 1811 O O . ASN A 1 228 ? 15.007 4.862 -10.097 1.00 95.50 228 ASN A O 1
ATOM 1815 N N . ILE A 1 229 ? 16.279 3.690 -11.534 1.00 95.69 229 ILE A N 1
ATOM 1816 C CA . ILE A 1 229 ? 15.205 2.808 -12.022 1.00 95.69 229 ILE A CA 1
ATOM 1817 C C . ILE A 1 229 ? 14.737 1.863 -10.907 1.00 95.69 229 ILE A C 1
ATOM 1819 O O . ILE A 1 229 ? 13.537 1.642 -10.749 1.00 95.69 229 ILE A O 1
ATOM 1823 N N . GLN A 1 230 ? 15.664 1.340 -10.104 1.00 93.75 230 GLN A N 1
ATOM 1824 C CA . GLN A 1 230 ? 15.358 0.533 -8.925 1.00 93.75 230 GLN A CA 1
ATOM 1825 C C . GLN A 1 230 ? 14.548 1.330 -7.885 1.00 93.75 230 GLN A C 1
ATOM 1827 O O . GLN A 1 230 ? 13.574 0.806 -7.341 1.00 93.75 230 GLN A O 1
ATOM 1832 N N . ASP A 1 231 ? 14.875 2.603 -7.659 1.00 92.94 231 ASP A N 1
ATOM 1833 C CA . ASP A 1 231 ? 14.099 3.478 -6.773 1.00 92.94 231 ASP A CA 1
ATOM 1834 C C . ASP A 1 231 ? 12.690 3.743 -7.312 1.00 92.94 231 ASP A C 1
ATOM 1836 O O . ASP A 1 231 ? 11.709 3.623 -6.573 1.00 92.94 231 ASP A O 1
ATOM 1840 N N . ILE A 1 232 ? 12.564 4.024 -8.615 1.00 93.75 232 ILE A N 1
ATOM 1841 C CA . ILE A 1 232 ? 11.265 4.166 -9.292 1.00 93.75 232 ILE A CA 1
ATOM 1842 C C . ILE A 1 232 ? 10.444 2.887 -9.140 1.00 93.75 232 ILE A C 1
ATOM 1844 O O . ILE A 1 232 ? 9.264 2.961 -8.796 1.00 93.75 232 ILE A O 1
ATOM 1848 N N . ARG A 1 233 ? 11.056 1.713 -9.339 1.00 92.88 233 ARG A N 1
ATOM 1849 C CA . ARG A 1 233 ? 10.398 0.418 -9.139 1.00 92.88 233 ARG A CA 1
ATOM 1850 C C . ARG A 1 233 ? 9.876 0.284 -7.717 1.00 92.88 233 ARG A C 1
ATOM 1852 O O . ARG A 1 233 ? 8.731 -0.115 -7.532 1.00 92.88 233 ARG A O 1
ATOM 1859 N N . ASN A 1 234 ? 10.693 0.615 -6.719 1.00 91.06 234 ASN A N 1
ATOM 1860 C CA . ASN A 1 234 ? 10.303 0.528 -5.314 1.00 91.06 234 ASN A CA 1
ATOM 1861 C C . ASN A 1 234 ? 9.121 1.457 -5.005 1.00 91.06 234 ASN A C 1
ATOM 1863 O O . ASN A 1 234 ? 8.169 1.043 -4.352 1.00 91.06 234 ASN A O 1
ATOM 1867 N N . ILE A 1 235 ? 9.144 2.695 -5.501 1.00 91.75 235 ILE A N 1
ATOM 1868 C CA . ILE A 1 235 ? 8.043 3.657 -5.338 1.00 91.75 235 ILE A CA 1
ATOM 1869 C C . ILE A 1 235 ? 6.769 3.157 -6.033 1.00 91.75 235 ILE A C 1
ATOM 1871 O O . ILE A 1 235 ? 5.692 3.169 -5.435 1.00 91.75 235 ILE A O 1
ATOM 1875 N N . ALA A 1 236 ? 6.891 2.677 -7.271 1.00 92.44 236 ALA A N 1
ATOM 1876 C CA . ALA A 1 236 ? 5.782 2.123 -8.039 1.00 92.44 236 ALA A CA 1
ATOM 1877 C C . ALA A 1 236 ? 5.165 0.901 -7.345 1.00 92.44 236 ALA A C 1
ATOM 1879 O O . ALA A 1 236 ? 3.945 0.767 -7.316 1.00 92.44 236 ALA A O 1
ATOM 1880 N N . ALA A 1 237 ? 5.993 0.049 -6.735 1.00 89.69 237 ALA A N 1
ATOM 1881 C CA . ALA A 1 237 ? 5.539 -1.125 -6.003 1.00 89.69 237 ALA A CA 1
ATOM 1882 C C . ALA A 1 237 ? 4.781 -0.765 -4.717 1.00 89.69 237 ALA A C 1
ATOM 1884 O O . ALA A 1 237 ? 3.726 -1.332 -4.452 1.00 89.69 237 ALA A O 1
ATOM 1885 N N . LYS A 1 238 ? 5.247 0.247 -3.977 1.00 88.56 238 LYS A N 1
ATOM 1886 C CA . LYS A 1 238 ? 4.521 0.801 -2.820 1.00 88.56 238 LYS A CA 1
ATOM 1887 C C . LYS A 1 238 ? 3.149 1.356 -3.207 1.00 88.56 238 LYS A C 1
ATOM 1889 O O . LYS A 1 238 ? 2.176 1.192 -2.476 1.00 88.56 238 LYS A O 1
ATOM 1894 N N . TYR A 1 239 ? 3.059 2.022 -4.360 1.00 90.69 239 TYR A N 1
ATOM 1895 C CA . TYR A 1 239 ? 1.781 2.530 -4.860 1.00 90.69 239 TYR A CA 1
ATOM 1896 C C . TYR A 1 239 ? 0.875 1.407 -5.394 1.00 90.69 239 TYR A C 1
ATOM 1898 O O . TYR A 1 239 ? -0.338 1.456 -5.207 1.00 90.69 239 TYR A O 1
ATOM 1906 N N . TYR A 1 240 ? 1.442 0.369 -6.009 1.00 89.25 240 TYR A N 1
ATOM 1907 C CA . TYR A 1 240 ? 0.691 -0.819 -6.420 1.00 89.25 240 TYR A CA 1
ATOM 1908 C C . TYR A 1 240 ? -0.003 -1.486 -5.227 1.00 89.25 240 TYR A C 1
ATOM 1910 O O . TYR A 1 240 ? -1.193 -1.773 -5.293 1.00 89.25 240 TYR A O 1
ATOM 1918 N N . GLU A 1 241 ? 0.704 -1.647 -4.111 1.00 85.75 241 GLU A N 1
ATOM 1919 C CA . GLU A 1 241 ? 0.154 -2.209 -2.874 1.00 85.75 241 GLU A CA 1
ATOM 1920 C C . GLU A 1 241 ? -1.043 -1.397 -2.348 1.00 85.75 241 GLU A C 1
ATOM 1922 O O . GLU A 1 241 ? -2.086 -1.949 -1.994 1.00 85.75 241 GLU A O 1
ATOM 1927 N N . ILE A 1 242 ? -0.942 -0.065 -2.399 1.00 86.06 242 ILE A N 1
ATOM 1928 C CA . ILE A 1 242 ? -2.055 0.853 -2.129 1.00 86.06 242 ILE A CA 1
ATO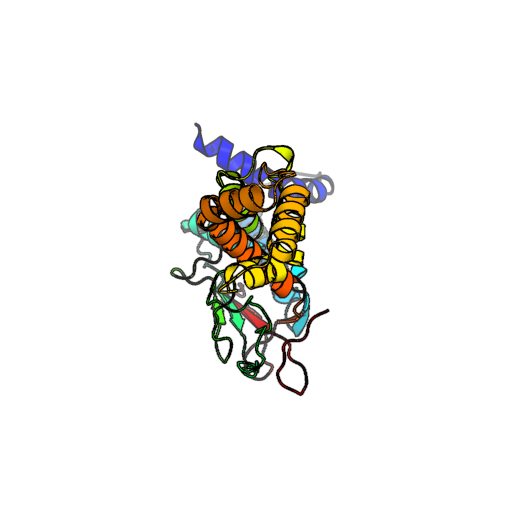M 1929 C C . ILE A 1 242 ? -3.251 0.577 -3.053 1.00 86.06 242 ILE A C 1
ATOM 1931 O O . ILE A 1 242 ? -4.398 0.565 -2.602 1.00 86.06 242 ILE A O 1
ATOM 1935 N N . MET A 1 243 ? -3.010 0.380 -4.350 1.00 87.50 243 MET A N 1
ATOM 1936 C CA . MET A 1 243 ? -4.074 0.121 -5.321 1.00 87.50 243 MET A CA 1
ATOM 1937 C C . MET A 1 243 ? -4.740 -1.232 -5.086 1.00 87.50 243 MET A C 1
ATOM 1939 O O . MET A 1 243 ? -5.964 -1.328 -5.157 1.00 87.50 243 MET A O 1
ATOM 1943 N N . GLN A 1 244 ? -3.965 -2.256 -4.738 1.00 85.19 244 GLN A N 1
ATOM 1944 C CA . GLN A 1 244 ? -4.499 -3.557 -4.355 1.00 85.19 244 GLN A CA 1
ATOM 1945 C C . GLN A 1 244 ? -5.336 -3.450 -3.073 1.00 85.19 244 GLN A C 1
ATOM 1947 O O . GLN A 1 244 ? -6.457 -3.957 -3.036 1.00 85.19 244 GLN A O 1
ATOM 1952 N N . PHE A 1 245 ? -4.875 -2.699 -2.065 1.00 86.50 245 PHE A N 1
ATOM 1953 C CA . PHE A 1 245 ? -5.651 -2.427 -0.850 1.00 86.50 245 PHE A CA 1
ATOM 1954 C C . PHE A 1 245 ? -7.003 -1.777 -1.161 1.00 86.50 245 PHE A C 1
ATOM 1956 O O . PHE A 1 245 ? -8.027 -2.226 -0.654 1.00 86.50 245 PHE A O 1
ATOM 1963 N N . LYS A 1 246 ? -7.035 -0.776 -2.053 1.00 86.81 246 LYS A N 1
ATOM 1964 C CA . LYS A 1 246 ? -8.275 -0.107 -2.498 1.00 86.81 246 LYS A CA 1
ATOM 1965 C C . LYS A 1 246 ? -9.300 -1.065 -3.116 1.00 86.81 246 LYS A C 1
ATOM 1967 O O . LYS A 1 246 ? -10.501 -0.809 -3.020 1.00 86.81 246 LYS A O 1
ATOM 1972 N N . ARG A 1 247 ? -8.831 -2.137 -3.764 1.00 87.69 247 ARG A N 1
ATOM 1973 C CA . ARG A 1 247 ? -9.661 -3.137 -4.455 1.00 87.69 247 ARG A CA 1
ATOM 1974 C C . ARG A 1 247 ? -10.168 -4.247 -3.539 1.00 87.69 247 ARG A C 1
ATOM 1976 O O . ARG A 1 247 ? -11.116 -4.928 -3.925 1.00 87.69 247 ARG A O 1
ATOM 1983 N N . ALA A 1 248 ? -9.543 -4.444 -2.381 1.00 89.38 248 ALA A N 1
ATOM 1984 C CA . ALA A 1 248 ? -9.935 -5.468 -1.425 1.00 89.38 248 ALA A CA 1
ATOM 1985 C C . ALA A 1 248 ? -11.253 -5.114 -0.718 1.00 89.38 248 ALA A C 1
ATOM 1987 O O . ALA A 1 248 ? -11.646 -3.945 -0.630 1.00 89.38 248 ALA A O 1
ATOM 1988 N N . TYR A 1 249 ? -11.927 -6.138 -0.200 1.00 90.44 249 TYR A N 1
ATOM 1989 C CA . TYR A 1 249 ? -13.115 -5.993 0.638 1.00 90.44 249 TYR A CA 1
ATOM 1990 C C . TYR A 1 249 ? -12.775 -6.267 2.101 1.00 90.44 249 TYR A C 1
ATOM 1992 O O . TYR A 1 249 ? -12.028 -7.194 2.415 1.00 90.44 249 TYR A O 1
ATOM 2000 N N . PHE A 1 250 ? -13.371 -5.489 2.998 1.00 91.12 250 PHE A N 1
ATOM 2001 C CA . PHE A 1 250 ? -13.191 -5.600 4.441 1.00 91.12 250 PHE A CA 1
ATOM 2002 C C . PHE A 1 250 ? -14.555 -5.673 5.106 1.00 91.12 250 PHE A C 1
ATOM 2004 O O . PHE A 1 250 ? -15.466 -4.956 4.709 1.00 91.12 250 PHE A O 1
ATOM 2011 N N . LYS A 1 251 ? -14.704 -6.506 6.130 1.00 92.69 251 LYS A N 1
ATOM 2012 C CA . LYS A 1 251 ? -15.919 -6.559 6.943 1.00 92.69 251 LYS A CA 1
ATOM 2013 C C . LYS A 1 251 ? -15.615 -6.062 8.343 1.00 92.69 251 LYS A C 1
ATOM 2015 O O . LYS A 1 251 ? -14.648 -6.525 8.941 1.00 92.69 251 LYS A O 1
ATOM 2020 N N . CYS A 1 252 ? -16.413 -5.128 8.849 1.00 90.38 252 CYS A N 1
ATOM 2021 C CA . CYS A 1 252 ? -16.326 -4.715 10.244 1.00 90.38 252 CYS A CA 1
ATOM 2022 C C . CYS A 1 252 ? -16.932 -5.817 11.113 1.00 90.38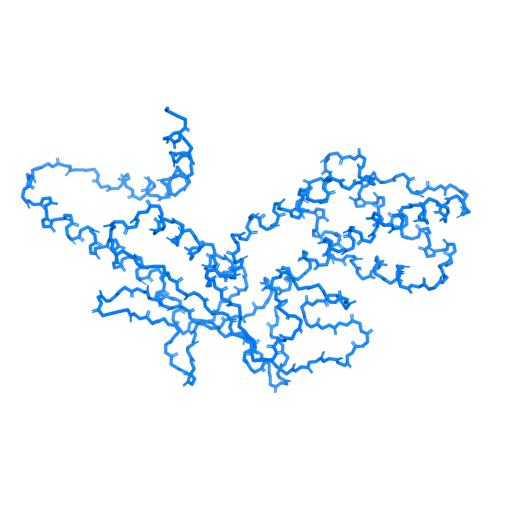 252 CYS A C 1
ATOM 2024 O O . CYS A 1 252 ? -18.145 -6.020 11.116 1.00 90.38 252 CYS A O 1
ATOM 2026 N N . GLU A 1 253 ? -16.076 -6.588 11.767 1.00 91.06 253 GLU A N 1
ATOM 2027 C CA . GLU A 1 253 ? -16.460 -7.763 12.540 1.00 91.06 253 GLU A CA 1
ATOM 2028 C C . GLU A 1 253 ? -15.338 -8.087 13.530 1.00 91.06 253 GLU A C 1
ATOM 2030 O O . GLU A 1 253 ? -14.151 -7.955 13.217 1.00 91.06 253 GLU A O 1
ATOM 2035 N N . GLY A 1 254 ? -15.722 -8.473 14.741 1.00 83.25 254 GLY A N 1
ATOM 2036 C CA . GLY A 1 254 ? -14.824 -8.996 15.758 1.00 83.25 254 GLY A CA 1
ATOM 2037 C C . GLY A 1 254 ? -14.567 -10.491 15.572 1.00 83.25 254 GLY A C 1
ATOM 2038 O O . GLY A 1 254 ? -15.070 -11.144 14.656 1.00 83.25 254 GLY A O 1
ATOM 2039 N N . ASP A 1 255 ? -13.791 -11.083 16.475 1.00 74.31 255 ASP A N 1
ATOM 2040 C CA . ASP A 1 255 ? -13.581 -12.529 16.447 1.00 74.31 255 ASP A CA 1
ATOM 2041 C C . ASP A 1 255 ? -14.902 -13.295 16.607 1.00 74.31 255 ASP A C 1
ATOM 2043 O O . ASP A 1 255 ? -15.764 -12.912 17.396 1.00 74.31 255 ASP A O 1
ATOM 2047 N N . ASN A 1 256 ? -15.041 -14.408 15.881 1.00 73.62 256 ASN A N 1
ATOM 2048 C CA . ASN A 1 256 ? -16.189 -15.323 15.943 1.00 73.62 256 ASN A CA 1
ATOM 2049 C C . ASN A 1 256 ? -17.552 -14.675 15.633 1.00 73.62 256 ASN A C 1
ATOM 2051 O O . ASN A 1 256 ? -18.571 -15.114 16.157 1.00 73.62 256 ASN A O 1
ATOM 2055 N N . GLY A 1 257 ? -17.583 -13.650 14.777 1.00 71.06 257 GLY A N 1
ATOM 2056 C CA . GLY A 1 257 ? -18.832 -13.005 14.360 1.00 71.06 257 GLY A CA 1
ATOM 2057 C C . GLY A 1 257 ? -19.385 -11.987 15.355 1.00 71.06 257 GLY A C 1
ATOM 2058 O O . GLY A 1 257 ? -20.531 -11.561 15.231 1.00 71.06 257 GLY A O 1
ATOM 2059 N N . ASN A 1 258 ? -18.581 -11.607 16.349 1.00 82.00 258 ASN A N 1
ATOM 2060 C CA . ASN A 1 258 ? -18.924 -10.544 17.283 1.00 82.00 258 ASN A CA 1
ATOM 2061 C C . ASN A 1 258 ? -18.891 -9.167 16.604 1.00 82.00 258 ASN A C 1
ATOM 2063 O O . ASN A 1 258 ? -18.377 -9.014 15.494 1.00 82.00 258 ASN A O 1
ATOM 2067 N N . THR A 1 259 ? -19.411 -8.153 17.298 1.00 86.69 259 THR A N 1
ATOM 2068 C CA . THR A 1 259 ? -19.353 -6.759 16.835 1.00 86.69 259 THR A CA 1
ATOM 2069 C C . THR A 1 259 ? -17.923 -6.349 16.478 1.00 86.69 259 THR A C 1
ATOM 2071 O O . THR A 1 259 ? -16.960 -6.659 17.186 1.00 86.69 259 THR A O 1
ATOM 2074 N N . GLY A 1 260 ? -17.784 -5.668 15.345 1.00 87.19 260 GLY A N 1
ATOM 2075 C CA . GLY A 1 260 ? -16.539 -5.045 14.926 1.00 87.19 260 GLY A CA 1
ATOM 2076 C C . GLY A 1 260 ? -16.267 -3.730 15.651 1.00 87.19 260 GLY A C 1
ATOM 2077 O O . GLY A 1 260 ? -15.159 -3.217 15.543 1.00 87.19 260 GLY A O 1
ATOM 2078 N N . VAL A 1 261 ? -17.227 -3.177 16.398 1.00 87.50 261 VAL A N 1
ATOM 2079 C CA . VAL A 1 261 ? -17.073 -1.894 17.095 1.00 87.50 261 VAL A CA 1
ATOM 2080 C C . VAL A 1 261 ? -17.251 -2.087 18.596 1.00 87.50 261 VAL A C 1
ATOM 2082 O O . VAL A 1 261 ? -18.345 -2.335 19.092 1.00 87.50 261 VAL A O 1
ATOM 2085 N N . GLU A 1 262 ? -16.164 -1.930 19.345 1.00 88.50 262 GLU A N 1
ATOM 2086 C CA . GLU A 1 262 ? -16.188 -2.035 20.804 1.00 88.50 262 GLU A CA 1
ATOM 2087 C C . GLU A 1 262 ? -16.369 -0.657 21.435 1.00 88.50 262 GLU A C 1
ATOM 2089 O O . GLU A 1 262 ? -15.646 0.291 21.107 1.00 88.50 262 GLU A O 1
ATOM 2094 N N . LEU A 1 263 ? -17.293 -0.565 22.391 1.00 84.19 263 LEU A N 1
ATOM 2095 C CA . LEU A 1 263 ? -17.524 0.633 23.193 1.00 84.19 263 LEU A CA 1
ATOM 2096 C C . LEU A 1 263 ? -16.817 0.523 24.553 1.00 84.19 263 LEU A C 1
ATOM 2098 O O . LEU A 1 263 ? -16.640 -0.570 25.094 1.00 84.19 263 LEU A O 1
ATOM 2102 N N . ASP A 1 264 ? -16.408 1.656 25.118 1.00 80.38 264 ASP A N 1
ATOM 2103 C CA . ASP A 1 264 ? -15.978 1.749 26.509 1.00 80.38 264 ASP A CA 1
ATOM 2104 C C . ASP A 1 264 ? -17.177 1.843 27.472 1.00 80.38 264 ASP A C 1
ATOM 2106 O O . ASP A 1 264 ? -18.338 1.905 27.065 1.00 80.38 264 ASP A O 1
ATOM 2110 N N . ASN A 1 265 ? -16.894 1.875 28.778 1.00 77.38 265 ASN A N 1
ATOM 2111 C CA . ASN A 1 265 ? -17.922 1.942 29.825 1.00 77.38 265 ASN A CA 1
ATOM 2112 C C . ASN A 1 265 ? -18.795 3.211 29.761 1.00 77.38 265 ASN A C 1
ATOM 2114 O O . ASN A 1 265 ? -19.833 3.260 30.412 1.00 77.38 265 ASN A O 1
ATOM 2118 N N . ASN A 1 266 ? -18.377 4.225 28.998 1.00 72.00 266 ASN A N 1
ATOM 2119 C CA . ASN A 1 266 ? -19.094 5.481 28.802 1.00 72.00 266 ASN A CA 1
ATOM 2120 C C . ASN A 1 266 ? -19.826 5.518 27.447 1.00 72.00 266 ASN A C 1
ATOM 2122 O O . ASN A 1 266 ? -20.326 6.570 27.053 1.00 72.00 266 ASN A O 1
ATOM 2126 N N . GLY A 1 267 ? -19.867 4.397 26.717 1.00 70.00 267 GLY A N 1
ATOM 2127 C CA . GLY A 1 267 ? -20.495 4.300 25.401 1.00 70.00 267 GLY A CA 1
ATOM 2128 C C . GLY A 1 267 ? -19.677 4.917 24.263 1.00 70.00 267 GLY A C 1
ATOM 2129 O O . GLY A 1 267 ? -20.196 5.032 23.155 1.00 70.00 267 GLY A O 1
ATOM 2130 N N . LYS A 1 268 ? -18.415 5.307 24.500 1.00 74.38 268 LYS A N 1
ATOM 2131 C CA . LYS A 1 268 ? -17.525 5.854 23.464 1.00 74.38 268 LYS A CA 1
ATOM 2132 C C . LYS A 1 268 ? -16.862 4.726 22.692 1.00 74.38 268 LYS A C 1
ATOM 2134 O O . LYS A 1 268 ? -16.483 3.714 23.274 1.00 74.38 268 LYS A O 1
ATOM 2139 N N . VAL A 1 269 ? -16.644 4.914 21.395 1.00 78.69 269 VAL A N 1
ATOM 2140 C CA . VAL A 1 269 ? -15.929 3.917 20.587 1.00 78.69 269 VAL A CA 1
ATOM 2141 C C . VAL A 1 269 ? -14.475 3.821 21.026 1.00 78.69 269 VAL A C 1
ATOM 2143 O O . VAL A 1 269 ? -13.742 4.808 21.039 1.00 78.69 269 VAL A O 1
ATOM 2146 N N . LYS A 1 270 ? -14.074 2.604 21.377 1.00 86.69 270 LYS A N 1
ATOM 2147 C CA . LYS A 1 270 ? -12.738 2.255 21.852 1.00 86.69 270 LYS A CA 1
ATOM 2148 C C . LYS A 1 270 ? -11.938 1.536 20.772 1.00 86.69 270 LYS A C 1
ATOM 2150 O O . LYS A 1 270 ? -10.771 1.863 20.556 1.00 86.69 270 LYS A O 1
ATOM 2155 N N . THR A 1 271 ? -12.567 0.574 20.103 1.00 90.62 271 THR A N 1
ATOM 2156 C CA . THR A 1 271 ? -11.909 -0.288 19.119 1.00 90.62 271 THR A CA 1
ATOM 2157 C C . THR A 1 271 ? -12.776 -0.420 17.875 1.00 90.62 271 THR A C 1
ATOM 2159 O O . THR A 1 271 ? -13.991 -0.573 17.981 1.00 90.62 271 THR A O 1
ATOM 2162 N N . MET A 1 272 ? -12.146 -0.416 16.704 1.00 89.88 272 MET A N 1
ATOM 2163 C CA . MET A 1 272 ? -12.742 -0.867 15.453 1.00 89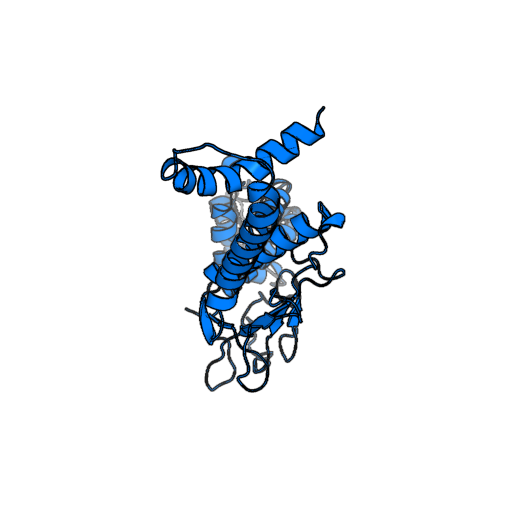.88 272 MET A CA 1
ATOM 2164 C C . MET A 1 272 ? -11.929 -2.023 14.885 1.00 89.88 272 MET A C 1
ATOM 2166 O O . MET A 1 272 ? -10.729 -1.895 14.656 1.00 89.88 272 MET A O 1
ATOM 2170 N N . ASN A 1 273 ? -12.596 -3.135 14.625 1.00 92.75 273 ASN A N 1
ATOM 2171 C CA . ASN A 1 273 ? -12.036 -4.354 14.080 1.00 92.75 273 ASN A CA 1
ATOM 2172 C C . ASN A 1 273 ? -12.613 -4.584 12.687 1.00 92.75 273 ASN A C 1
ATOM 2174 O O . ASN A 1 273 ? -13.827 -4.571 12.476 1.00 92.75 273 ASN A O 1
ATOM 2178 N N . PHE A 1 274 ? -11.720 -4.810 11.736 1.00 92.50 274 PHE A N 1
ATOM 2179 C CA . PHE A 1 274 ? -12.058 -5.206 10.386 1.00 92.50 274 PHE A CA 1
ATOM 2180 C C . PHE A 1 274 ? -11.303 -6.469 10.019 1.00 92.50 274 PHE A C 1
ATOM 2182 O O . PHE A 1 274 ? -10.136 -6.627 10.366 1.00 92.50 274 PHE A O 1
ATOM 2189 N N . ILE A 1 275 ? -11.957 -7.345 9.269 1.00 91.06 275 ILE A N 1
ATOM 2190 C CA . ILE A 1 275 ? -11.378 -8.575 8.744 1.00 91.06 275 ILE A CA 1
ATOM 2191 C C . ILE A 1 275 ? -11.406 -8.485 7.223 1.00 91.06 275 ILE A C 1
ATOM 2193 O O . ILE A 1 275 ? -12.438 -8.157 6.628 1.00 91.06 275 ILE A O 1
ATOM 2197 N N . ILE A 1 276 ? -10.272 -8.753 6.580 1.00 89.81 276 ILE A N 1
ATOM 2198 C CA . ILE A 1 276 ? -10.216 -8.837 5.122 1.00 89.81 276 ILE A CA 1
ATOM 2199 C C . ILE A 1 276 ? -11.075 -10.003 4.623 1.00 89.81 276 ILE A C 1
ATOM 2201 O O . ILE A 1 276 ? -11.106 -11.086 5.207 1.00 89.81 276 ILE A O 1
ATOM 2205 N N . LYS A 1 277 ? -11.795 -9.790 3.526 1.00 89.56 277 LYS A N 1
ATOM 2206 C CA . LYS A 1 277 ? -12.613 -10.830 2.910 1.00 89.56 277 LYS A CA 1
ATOM 2207 C C . LYS A 1 277 ? -11.754 -11.716 2.021 1.00 89.56 277 LYS A C 1
ATOM 2209 O O . LYS A 1 277 ? -11.038 -11.230 1.148 1.00 89.56 277 LYS A O 1
ATOM 2214 N N . THR A 1 278 ? -11.922 -13.018 2.191 1.00 86.50 278 THR A N 1
ATOM 2215 C CA . THR A 1 278 ? -11.360 -14.046 1.320 1.00 86.50 278 THR A CA 1
ATOM 2216 C C . THR A 1 278 ? -12.471 -14.822 0.613 1.00 86.50 278 THR A C 1
ATOM 2218 O O . THR A 1 278 ? -13.643 -14.742 0.995 1.00 86.50 278 THR A O 1
ATOM 2221 N N . ASN A 1 279 ? -12.118 -15.510 -0.468 1.00 83.81 279 ASN A N 1
ATOM 2222 C CA . ASN A 1 279 ? -12.965 -16.504 -1.121 1.00 83.81 279 ASN A CA 1
ATOM 2223 C C . ASN A 1 279 ? -12.827 -17.880 -0.431 1.00 83.81 279 ASN A C 1
ATOM 2225 O O . ASN A 1 279 ? -12.068 -18.036 0.528 1.00 83.81 279 ASN A O 1
ATOM 2229 N N . ASP A 1 280 ? -13.515 -18.897 -0.955 1.00 82.25 280 ASP A N 1
ATOM 2230 C CA . ASP A 1 280 ? -13.507 -20.256 -0.390 1.00 82.25 280 ASP A CA 1
ATOM 2231 C C . ASP A 1 280 ? -12.118 -20.922 -0.399 1.00 82.25 280 ASP A C 1
ATOM 2233 O O . ASP A 1 280 ? -11.860 -21.830 0.388 1.00 82.25 280 ASP A O 1
ATOM 2237 N N . SER A 1 281 ? -11.198 -20.460 -1.256 1.00 78.19 281 SER A N 1
ATOM 2238 C CA . SER A 1 281 ? -9.811 -20.939 -1.304 1.00 78.19 281 SER A CA 1
ATOM 2239 C C . SER A 1 281 ? -8.869 -20.163 -0.374 1.00 78.19 281 SER A C 1
ATOM 2241 O O . SER A 1 281 ? -7.660 -20.400 -0.387 1.00 78.19 281 SER A O 1
ATOM 2243 N N . GLY A 1 282 ? -9.391 -19.220 0.418 1.00 76.31 282 GLY A N 1
ATOM 2244 C CA . GLY A 1 282 ? -8.606 -18.362 1.305 1.00 76.31 282 GLY A CA 1
ATOM 2245 C C . GLY A 1 282 ? -7.793 -17.279 0.588 1.00 76.31 282 GLY A C 1
ATOM 2246 O O . GLY A 1 282 ? -6.959 -16.647 1.231 1.00 76.31 282 GLY A O 1
ATOM 2247 N N . ALA A 1 283 ? -8.027 -17.067 -0.711 1.00 79.62 283 ALA A N 1
ATOM 2248 C CA . ALA A 1 283 ? -7.454 -15.966 -1.483 1.00 79.62 283 ALA A CA 1
ATOM 2249 C C . ALA A 1 283 ? -8.246 -14.681 -1.232 1.00 79.62 283 ALA A C 1
ATOM 2251 O O . ALA A 1 283 ? -9.468 -14.715 -1.052 1.00 79.62 283 ALA A O 1
ATOM 2252 N N . ILE A 1 284 ? -7.573 -13.537 -1.227 1.00 82.31 284 ILE A N 1
ATOM 2253 C CA . ILE A 1 284 ? -8.197 -12.241 -0.969 1.00 82.31 284 ILE A CA 1
ATOM 2254 C C . ILE A 1 284 ? -9.205 -11.902 -2.068 1.00 82.31 284 ILE A C 1
ATOM 2256 O O . ILE A 1 284 ? -8.949 -12.008 -3.269 1.00 82.31 284 ILE A O 1
ATOM 2260 N N . LYS A 1 285 ? -10.390 -11.466 -1.641 1.00 82.88 285 LYS A N 1
ATOM 2261 C CA . LYS A 1 285 ? -11.452 -11.019 -2.537 1.00 82.88 285 LYS A CA 1
ATOM 2262 C C . LYS A 1 285 ? -11.129 -9.604 -3.019 1.00 82.88 285 LYS A C 1
ATOM 2264 O O . LYS A 1 285 ? -11.153 -8.658 -2.230 1.00 82.88 285 LYS A O 1
ATOM 2269 N N . PHE A 1 286 ? -10.901 -9.461 -4.321 1.00 83.88 286 PHE A N 1
ATOM 2270 C CA . PHE A 1 286 ? -10.762 -8.174 -5.008 1.00 83.88 286 PHE A CA 1
ATOM 2271 C C . PHE A 1 286 ? -11.985 -7.871 -5.883 1.00 83.88 286 PHE A C 1
ATOM 2273 O O . PHE A 1 286 ? -12.748 -8.773 -6.234 1.00 83.88 286 PHE A O 1
ATOM 2280 N N . ASN A 1 287 ? -12.170 -6.594 -6.230 1.00 77.81 287 ASN A N 1
ATOM 2281 C CA . ASN A 1 287 ? -13.045 -6.158 -7.325 1.00 77.81 287 ASN A CA 1
ATOM 2282 C C . ASN A 1 287 ? -12.351 -6.215 -8.692 1.00 77.81 287 ASN A C 1
ATOM 2284 O O . ASN A 1 287 ? -11.133 -5.898 -8.777 1.00 77.81 287 ASN A O 1
#

Mean predicted aligned error: 11.34 Å

Radius of gyration: 24.11 Å; Cα contacts (8 Å, |Δi|>4): 369; chains: 1; bounding box: 57×55×65 Å

pLDDT: mean 74.72, std 19.43, range [26.88, 97.38]

Solvent-accessible surface area (backbone atoms only — not comparable to full-atom values): 16018 Å² total; per-residue (Å²): 126,72,67,62,57,54,52,50,59,63,44,44,68,62,45,52,65,48,50,72,62,53,76,77,67,87,78,88,86,89,60,79,68,56,49,55,59,40,44,54,46,49,53,49,46,52,47,49,51,53,31,47,67,58,51,69,41,45,72,36,78,41,45,20,60,56,48,47,51,50,51,32,54,50,44,53,51,35,52,50,31,66,78,42,59,90,72,76,61,70,64,55,42,44,38,42,29,29,52,71,41,51,82,60,84,81,50,103,70,47,42,97,51,44,62,80,70,89,68,64,75,92,56,62,84,68,44,60,75,33,66,51,46,56,50,100,88,40,85,64,64,44,56,70,58,52,54,49,51,47,34,52,57,56,61,69,37,87,64,55,72,48,79,88,47,56,40,69,70,40,45,54,56,41,27,77,44,30,64,64,54,48,52,61,70,69,42,92,76,72,50,66,67,54,41,52,50,50,30,50,51,47,25,74,63,39,52,34,91,34,67,58,96,46,59,68,54,24,47,50,43,48,61,76,39,42,67,60,50,50,51,50,37,51,50,15,37,50,46,34,29,52,53,40,48,38,35,26,35,34,29,22,32,31,79,95,80,37,69,9,53,40,61,44,100,84,66,43,62,38,35,40,29,28,32,48,39,51,47,97,82,17,46,75,37,66,116

Sequence (287 aa):
MENVTKALLMAAGFLVAVIILSLLVMGYSQISRYYQEQSNTIDAEQMAEMTKKFTNYDGREIRGNEMLSVINMVVDYNNWVKENSNQGYKELVLNISFKNVQSYSNTTKYDEFHIIDGIDYLIPKNLQNNCITNKPNDKLKIFSTRVSELVNSLSQNSLITNNSVKVEGTLQTLSANVHNINDWLKKTDNTNNDNSKMASLLDSILKTNLNSDNPDDVKRNLNNAKNNIQDIRNIAAKYYEIMQFKRAYFKCEGDNGNTGVELDNNGKVKTMNFIIKTNDSGAIKFN

Secondary structure (DSSP, 8-state):
-HHHHHHHHHHHHHHHHHHHHHTT-------TTHHHHHHHHHHHHHHHHHHHHHHTTTT-EEEHHHHHHHHHHHHHHHHHHHHTGGG---PPEEEEE-TT------STTB-SSSBSS---SSS-S--TT-EEE--TTS----HHHHHHHHHHHHHT-TT---GGG-SHHHHHHHHHHHHHHHHHHH-SS--HHHHHHHHHHHHHHH--TT--SSHHHHHHHHHHTHHHHHHHHHHHHHHHHHHHHHHBEEEE--GGG--SEEE-TTS-EEEEEEEE-B-TTS-B-B-

Foldseek 3Di:
DVVVVVVVVVVVVVVVVVVVVVVVDPDDDDDDVVCVVVVVVVVVVVQVVQLCVQLVQKQDKDFLVVVLVVLQSLVVVQVVCVVVVVPPDDRAKEKEALELQDPPPDDPADDLQFGPDQQPQPAHPDRYGDIQIPPPVRPSDRPVVSLLVLLVLLVPQPQAPDPVLSDSVLLVLLLVCLSLLVVLLPDPDDDLVSLQVVQVSCCVRRVGPLDDPDSVSNVVSCVVCVVSSVSSSSSSRSVSSSVSSSFWMKGFADPPRHIQWDADPVRGTHYGYIYTDDDPVSHTDGD